Protein AF-A0A1T4W5H8-F1 (afdb_monomer)

Organism: NCBI:txid39495

InterPro domains:
  IPR026906 BspA-type LRR region [PF13306] (54-139)
  IPR032675 Leucine-rich repeat domain superfamily [G3DSA:3.80.10.10] (19-304)

Foldseek 3Di:
DPPVVVVVVVVVVVVVVVVPPPVPPALDWDWDADQVVLEIEIDHAEEDDQPQAPELQQRRQEYEYAARYAEQHANRHALNANHAYYHHHQRHAYYHALVPAAYNHQEEEDHLNHAEAEARVPNYPDARAEYEEAQHHDYDDPDPPDQEASAEHHQEYEHPYAHDLSSVQRHAYQAYAYDPPHDFWGGDRRFIAGPQLQETQAHHLAAEDERDPNHQEYEPCNQWHWYDDDDDDIDTASPHHAEYEAAQNHQYYHHCPVVVPPPDPVVVHLVRHNHFKYKYQNPPRDPVRVVSVQSSAPVGFDWDDDPGTTMTGHD

Structure (mmCIF, N/CA/C/O backbone):
data_AF-A0A1T4W5H8-F1
#
_entry.id   AF-A0A1T4W5H8-F1
#
loop_
_atom_site.group_PDB
_atom_site.id
_atom_site.type_symbol
_atom_site.label_atom_id
_atom_site.label_alt_id
_atom_site.label_comp_id
_atom_site.label_asym_id
_atom_site.label_entity_id
_atom_site.label_seq_id
_atom_site.pdbx_PDB_ins_code
_atom_site.Cartn_x
_atom_site.Cartn_y
_atom_site.Cartn_z
_atom_site.occupancy
_atom_site.B_iso_or_equiv
_atom_site.auth_seq_id
_atom_site.auth_comp_id
_atom_site.auth_asym_id
_atom_site.auth_atom_id
_atom_site.pdbx_PDB_model_num
ATOM 1 N N . MET A 1 1 ? -63.912 21.820 44.644 1.00 49.19 1 MET A N 1
ATOM 2 C CA . MET A 1 1 ? -63.668 20.855 43.534 1.00 49.19 1 MET A CA 1
ATOM 3 C C . MET A 1 1 ? -62.715 21.325 42.412 1.00 49.19 1 MET A C 1
ATOM 5 O O . MET A 1 1 ? -62.375 20.504 41.567 1.00 49.19 1 MET A O 1
ATOM 9 N N . ARG A 1 2 ? -62.220 22.579 42.377 1.00 46.91 2 ARG A N 1
ATOM 10 C CA . ARG A 1 2 ? -61.354 23.087 41.281 1.00 46.91 2 ARG A CA 1
ATOM 11 C C . ARG A 1 2 ? -59.837 22.823 41.441 1.00 46.91 2 ARG A C 1
ATOM 13 O O . ARG A 1 2 ? -59.153 22.728 40.429 1.00 46.91 2 ARG A O 1
ATOM 20 N N . ASN A 1 3 ? -59.330 22.587 42.658 1.00 46.47 3 ASN A N 1
ATOM 21 C CA . ASN A 1 3 ? -57.885 22.398 42.906 1.00 46.47 3 ASN A CA 1
ATOM 22 C C . ASN A 1 3 ? -57.324 21.007 42.540 1.00 46.47 3 ASN A C 1
ATOM 24 O O . ASN A 1 3 ? -56.172 20.906 42.129 1.00 46.47 3 ASN A O 1
ATOM 28 N N . ASN A 1 4 ? -58.125 19.935 42.578 1.00 50.25 4 ASN A N 1
ATOM 29 C CA . ASN A 1 4 ? -57.620 18.577 42.302 1.00 50.25 4 ASN A CA 1
ATOM 30 C C . ASN A 1 4 ? -57.371 18.277 40.811 1.00 50.25 4 ASN A C 1
ATOM 32 O O . ASN A 1 4 ? -56.570 17.400 40.487 1.00 50.25 4 ASN A O 1
ATOM 36 N N . LYS A 1 5 ? -58.014 19.003 39.883 1.00 52.31 5 LYS A N 1
ATOM 37 C CA . LYS A 1 5 ? -57.777 18.842 38.433 1.00 52.31 5 LYS A CA 1
ATOM 38 C C . LYS A 1 5 ? -56.468 19.492 37.976 1.00 52.31 5 LYS A C 1
ATOM 40 O O . LYS A 1 5 ? -55.826 18.968 37.070 1.00 52.31 5 LYS A O 1
ATOM 45 N N . ILE A 1 6 ? -56.065 20.595 38.610 1.00 54.94 6 ILE A N 1
ATOM 46 C CA . ILE A 1 6 ? -54.809 21.295 38.304 1.00 54.94 6 ILE A CA 1
ATOM 47 C C . ILE A 1 6 ? -53.627 20.502 38.869 1.00 54.94 6 ILE A C 1
ATOM 49 O O . ILE A 1 6 ? -52.683 20.229 38.137 1.00 54.94 6 ILE A O 1
ATOM 53 N N . ILE A 1 7 ? -53.736 20.007 40.108 1.00 54.53 7 ILE A N 1
ATOM 54 C CA . ILE A 1 7 ? -52.697 19.171 40.729 1.00 54.53 7 ILE A CA 1
ATOM 55 C C . ILE A 1 7 ? -52.504 17.860 39.954 1.00 54.53 7 ILE A C 1
ATOM 57 O O . ILE A 1 7 ? -51.368 17.504 39.670 1.00 54.53 7 ILE A O 1
ATOM 61 N N . ARG A 1 8 ? -53.576 17.184 39.501 1.00 52.50 8 ARG A N 1
ATOM 62 C CA . ARG A 1 8 ? -53.451 15.990 38.635 1.00 52.50 8 ARG A CA 1
ATOM 63 C C . ARG A 1 8 ? -52.826 16.289 37.269 1.00 52.50 8 ARG A C 1
ATOM 65 O O . ARG A 1 8 ? -52.053 15.469 36.789 1.00 52.50 8 ARG A O 1
ATOM 72 N N . LYS A 1 9 ? -53.119 17.439 36.647 1.00 52.03 9 LYS A N 1
ATOM 73 C CA . LYS A 1 9 ? -52.478 17.842 35.380 1.00 52.03 9 LYS A CA 1
ATOM 74 C C . LYS A 1 9 ? -51.000 18.191 35.562 1.00 52.03 9 LYS A C 1
ATOM 76 O O . LYS A 1 9 ? -50.202 17.822 34.710 1.00 52.03 9 LYS A O 1
ATOM 81 N N . ILE A 1 10 ? -50.632 18.829 36.673 1.00 52.72 10 ILE A N 1
ATOM 82 C CA . ILE A 1 10 ? -49.239 19.147 37.012 1.00 52.72 10 ILE A CA 1
ATOM 83 C C . ILE A 1 10 ? -48.466 17.868 37.373 1.00 52.72 10 ILE A C 1
ATOM 85 O O . ILE A 1 10 ? -47.376 17.669 36.852 1.00 52.72 10 ILE A O 1
ATOM 89 N N . LEU A 1 11 ? -49.048 16.942 38.147 1.00 49.03 11 LEU A N 1
ATOM 90 C CA . LEU A 1 11 ? -48.436 15.635 38.438 1.00 49.03 11 LEU A CA 1
ATOM 91 C C . LEU A 1 11 ? -48.237 14.792 37.168 1.00 49.03 11 LEU A C 1
ATOM 93 O O . LEU A 1 11 ? -47.226 14.111 37.037 1.00 49.03 11 LEU A O 1
ATOM 97 N N . CYS A 1 12 ? -49.182 14.854 36.223 1.00 50.44 12 CYS A N 1
ATOM 98 C CA . CYS A 1 12 ? -49.103 14.131 34.954 1.00 50.44 12 CYS A CA 1
ATOM 99 C C . CYS A 1 12 ? -48.080 14.769 33.995 1.00 50.44 12 CYS A C 1
ATOM 101 O O . CYS A 1 12 ? -47.310 14.043 33.372 1.00 50.44 12 CYS A O 1
ATOM 103 N N . LEU A 1 13 ? -47.975 16.107 33.945 1.00 49.69 13 LEU A N 1
ATOM 104 C CA . LEU A 1 13 ? -46.900 16.792 33.211 1.00 49.69 13 LEU A CA 1
ATOM 105 C C . LEU A 1 13 ? -45.517 16.502 33.810 1.00 49.69 13 LEU A C 1
ATOM 107 O O . LEU A 1 13 ? -44.574 16.271 33.060 1.00 49.69 13 LEU A O 1
ATOM 111 N N . ILE A 1 14 ? -45.394 16.468 35.140 1.00 50.78 14 ILE A N 1
ATOM 112 C CA . ILE A 1 14 ? -44.134 16.149 35.825 1.00 50.78 14 ILE A CA 1
ATOM 113 C C . ILE A 1 14 ? -43.765 14.671 35.614 1.00 50.78 14 ILE A C 1
ATOM 115 O O . ILE A 1 14 ? -42.608 14.380 35.329 1.00 50.78 14 ILE A O 1
ATOM 119 N N . MET A 1 15 ? -44.725 13.735 35.633 1.00 45.56 15 MET A N 1
ATOM 120 C CA . MET A 1 15 ? -44.463 12.327 35.287 1.00 45.56 15 MET A CA 1
ATOM 121 C C . MET A 1 15 ? -44.048 12.132 33.821 1.00 45.56 15 MET A C 1
ATOM 123 O O . MET A 1 15 ? -43.180 11.305 33.547 1.00 45.56 1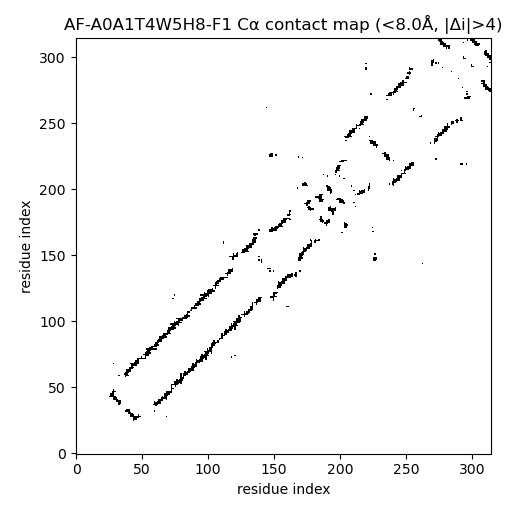5 MET A O 1
ATOM 127 N N . ILE A 1 16 ? -44.604 12.906 32.883 1.00 46.62 16 ILE A N 1
ATOM 128 C CA . ILE A 1 16 ? -44.193 12.872 31.469 1.00 46.62 16 ILE A CA 1
ATOM 129 C C . ILE A 1 16 ? -42.787 13.471 31.295 1.00 46.62 16 ILE A C 1
ATOM 131 O O . ILE A 1 16 ? -41.989 12.939 30.525 1.00 46.62 16 ILE A O 1
ATOM 135 N N . PHE A 1 17 ? -42.433 14.509 32.062 1.00 41.22 17 PHE A N 1
ATOM 136 C CA . PHE A 1 17 ? -41.097 15.113 32.016 1.00 41.22 17 PHE A CA 1
ATOM 137 C C . PHE A 1 17 ? -40.014 14.201 32.623 1.00 41.22 17 PHE A C 1
ATOM 139 O O . PHE A 1 17 ? -38.899 14.128 32.103 1.00 41.22 17 PHE A O 1
ATOM 146 N N . VAL A 1 18 ? -40.357 13.430 33.664 1.00 43.41 18 VAL A N 1
ATOM 147 C CA . VAL A 1 18 ? -39.449 12.461 34.308 1.00 43.41 18 VAL A CA 1
ATOM 148 C C . VAL A 1 18 ? -39.267 11.182 33.467 1.00 43.41 18 VAL A C 1
ATOM 150 O O . VAL A 1 18 ? -38.216 10.551 33.547 1.00 43.41 18 VAL A O 1
ATOM 153 N N . LEU A 1 19 ? -40.204 10.846 32.570 1.00 41.19 19 LEU A N 1
ATOM 154 C CA . LEU A 1 19 ? -40.066 9.735 31.610 1.00 41.19 19 LEU A CA 1
ATOM 155 C C . LEU A 1 19 ? -39.294 10.091 30.325 1.00 41.19 19 LEU A C 1
ATOM 157 O O . LEU A 1 19 ? -38.961 9.196 29.549 1.00 41.19 19 LEU A O 1
ATOM 161 N N . SER A 1 20 ? -38.949 11.366 30.106 1.00 45.09 20 SER A N 1
ATOM 162 C CA . SER A 1 20 ? -38.108 11.798 28.977 1.00 45.09 20 SER A CA 1
ATOM 163 C C . SER A 1 20 ? -36.676 12.175 29.346 1.00 45.09 20 SER A C 1
ATOM 165 O O . SER A 1 20 ? -35.910 12.572 28.463 1.00 45.09 20 SER A O 1
ATOM 167 N N . VAL A 1 21 ? -36.246 11.944 30.592 1.00 39.81 21 VAL A N 1
ATOM 168 C CA . VAL A 1 21 ? -34.811 11.790 30.857 1.00 39.81 21 VAL A CA 1
ATOM 169 C C . VAL A 1 21 ? -34.405 10.422 30.314 1.00 39.81 21 VAL A C 1
ATOM 171 O O . VAL A 1 21 ? -34.118 9.472 31.038 1.00 39.81 21 VAL A O 1
ATOM 174 N N . ASN A 1 22 ? -34.365 10.329 28.982 1.00 42.50 22 ASN A N 1
ATOM 175 C CA . ASN A 1 22 ? -33.376 9.513 28.314 1.00 42.50 22 ASN A CA 1
ATOM 176 C C . ASN A 1 22 ? -32.051 9.938 28.936 1.00 42.50 22 ASN A C 1
ATOM 178 O O . ASN A 1 22 ? -31.473 10.953 28.549 1.00 42.50 22 ASN A O 1
ATOM 182 N N . VAL A 1 23 ? -31.601 9.179 29.935 1.00 43.59 23 VAL A N 1
ATOM 183 C CA . VAL A 1 23 ? -30.207 9.138 30.338 1.00 43.59 23 VAL A CA 1
ATOM 184 C C . VAL A 1 23 ? -29.475 8.883 29.036 1.00 43.59 23 VAL A C 1
ATOM 186 O O . VAL A 1 23 ? -29.501 7.772 28.499 1.00 43.59 23 VAL A O 1
ATOM 189 N N . SER A 1 24 ? -28.941 9.955 28.451 1.00 47.53 24 SER A N 1
ATOM 190 C CA . SER A 1 24 ? -28.175 9.882 27.228 1.00 47.53 24 SER A CA 1
ATOM 191 C C . SER A 1 24 ? -27.023 8.960 27.578 1.00 47.53 24 SER A C 1
ATOM 193 O O . SER A 1 24 ? -26.146 9.278 28.379 1.00 47.53 24 SER A O 1
ATOM 195 N N . ALA A 1 25 ? -27.109 7.726 27.092 1.00 49.72 25 ALA A N 1
ATOM 196 C CA . ALA A 1 25 ? -26.072 6.743 27.291 1.00 49.72 25 ALA A CA 1
ATOM 197 C C . ALA A 1 25 ? -24.824 7.317 26.621 1.00 49.72 25 ALA A C 1
ATOM 199 O O . ALA A 1 25 ? -24.708 7.199 25.406 1.00 49.72 25 ALA A O 1
ATOM 200 N N . SER A 1 26 ? -23.987 8.009 27.407 1.00 49.38 26 SER A N 1
ATOM 201 C CA . SER A 1 26 ? -22.701 8.625 27.071 1.00 49.38 26 SER A CA 1
ATOM 202 C C . SER A 1 26 ? -22.561 8.912 25.569 1.00 49.38 26 SER A C 1
ATOM 204 O O . SER A 1 26 ? -22.195 8.043 24.775 1.00 49.38 26 SER A O 1
ATOM 206 N N . GLU A 1 27 ? -22.825 10.160 25.158 1.00 68.12 27 GLU A N 1
ATOM 207 C CA . GLU A 1 27 ? -22.507 10.595 23.788 1.00 68.12 27 GLU A CA 1
ATOM 208 C C . GLU A 1 27 ? -21.026 10.357 23.449 1.00 68.12 27 GLU A C 1
ATOM 210 O O . GLU A 1 27 ? -20.663 10.214 22.286 1.00 68.12 27 GLU A O 1
ATOM 215 N N . THR A 1 28 ? -20.170 10.266 24.461 1.00 89.25 28 THR A N 1
ATOM 216 C CA . THR A 1 28 ? -18.739 10.021 24.344 1.00 89.25 28 THR A CA 1
ATOM 217 C C . THR A 1 28 ? -18.401 8.562 24.027 1.00 89.25 28 THR A C 1
ATOM 219 O O . THR A 1 28 ? -19.133 7.614 24.317 1.00 89.25 28 THR A O 1
ATOM 222 N N . VAL A 1 29 ? -17.255 8.355 23.378 1.00 96.25 29 VAL A N 1
ATOM 223 C CA . VAL A 1 29 ? -16.795 7.001 23.065 1.00 96.25 29 VAL A CA 1
ATOM 224 C C . VAL A 1 29 ? -16.421 6.253 24.346 1.00 96.25 29 VAL A C 1
ATOM 226 O O . VAL A 1 29 ? -15.677 6.771 25.173 1.00 96.25 29 VAL A O 1
ATOM 229 N N . ASN A 1 30 ? -16.893 5.015 24.475 1.00 95.12 30 ASN A N 1
ATOM 230 C CA . ASN A 1 30 ? -16.597 4.082 25.561 1.00 95.12 30 ASN A CA 1
ATOM 231 C C . ASN A 1 30 ? -16.215 2.701 25.008 1.00 95.12 30 ASN A C 1
ATOM 233 O O . ASN A 1 30 ? -16.546 2.362 23.866 1.00 95.12 30 ASN A O 1
ATOM 237 N N . VAL A 1 31 ? -15.533 1.889 25.820 1.00 96.81 31 VAL A N 1
ATOM 238 C CA . VAL A 1 31 ? -15.148 0.520 25.448 1.00 96.81 31 VAL A CA 1
ATOM 239 C C . VAL A 1 31 ? -15.607 -0.472 26.508 1.00 96.81 31 VAL A C 1
ATOM 241 O O . VAL A 1 31 ? -15.245 -0.364 27.676 1.00 96.81 31 VAL A O 1
ATOM 244 N N . LYS A 1 32 ? -16.372 -1.481 26.084 1.00 97.19 32 LYS A N 1
ATOM 245 C CA . LYS A 1 32 ? -16.803 -2.605 26.926 1.00 97.19 32 LYS A CA 1
ATOM 246 C C . LYS A 1 32 ? -16.126 -3.891 26.464 1.00 97.19 32 LYS A C 1
ATOM 248 O O . LYS A 1 32 ? -16.130 -4.194 25.273 1.00 97.19 32 LYS A O 1
ATOM 253 N N . ILE A 1 33 ? -15.565 -4.668 27.391 1.00 97.62 33 ILE A N 1
ATOM 254 C CA . ILE A 1 33 ? -14.931 -5.959 27.082 1.00 97.62 33 ILE A CA 1
ATOM 255 C C . ILE A 1 33 ? -15.873 -7.093 27.485 1.00 97.62 33 ILE A C 1
ATOM 257 O O . ILE A 1 33 ? -16.133 -7.311 28.666 1.00 97.62 33 ILE A O 1
ATOM 261 N N . ASN A 1 34 ? -16.345 -7.862 26.505 1.00 97.25 34 ASN A N 1
ATOM 262 C CA . ASN A 1 34 ? -17.038 -9.119 26.764 1.00 97.25 34 ASN A CA 1
ATOM 263 C C . ASN A 1 34 ? -15.999 -10.185 27.145 1.00 97.25 34 ASN A C 1
ATOM 265 O O . ASN A 1 34 ? -15.248 -10.652 26.288 1.00 97.25 34 ASN A O 1
ATOM 269 N N . LYS A 1 35 ? -15.962 -10.565 28.428 1.00 95.62 35 LYS A N 1
ATOM 270 C CA . LYS A 1 35 ? -14.992 -11.529 28.977 1.00 95.62 35 LYS A CA 1
ATOM 271 C C . LYS A 1 35 ? -15.178 -12.954 28.435 1.00 95.62 35 LYS A C 1
ATOM 273 O O . LYS A 1 35 ? -14.181 -13.636 28.227 1.00 95.62 35 LYS A O 1
ATOM 278 N N . LYS A 1 36 ? -16.415 -13.382 28.137 1.00 96.44 36 LYS A N 1
ATOM 279 C CA . LYS A 1 36 ? -16.702 -14.720 27.579 1.00 96.44 36 LYS A CA 1
ATOM 280 C C . LYS A 1 36 ? -16.117 -14.869 26.171 1.00 96.44 36 LYS A C 1
ATOM 282 O O . LYS A 1 36 ? -15.460 -15.853 25.857 1.00 96.44 36 LYS A O 1
ATOM 287 N N . THR A 1 37 ? -16.299 -13.853 25.328 1.00 97.12 37 THR A N 1
ATOM 288 C CA . THR A 1 37 ? -15.834 -13.879 23.927 1.00 97.12 37 THR A CA 1
ATOM 289 C C . THR A 1 37 ? -14.476 -13.213 23.714 1.00 97.12 37 THR A C 1
ATOM 291 O O . THR A 1 37 ? -13.942 -13.244 22.606 1.00 97.12 37 THR A O 1
ATOM 294 N N . ASN A 1 38 ? -13.913 -12.585 24.750 1.00 98.25 38 ASN A N 1
ATOM 295 C CA . ASN A 1 38 ? -12.721 -11.741 24.675 1.00 98.25 38 ASN A CA 1
ATOM 296 C C . ASN A 1 38 ? -12.805 -10.658 23.579 1.00 98.25 38 ASN A C 1
ATOM 298 O O . ASN A 1 38 ? -11.835 -10.395 22.859 1.00 98.25 38 ASN A O 1
ATOM 302 N N . THR A 1 39 ? -13.985 -10.050 23.433 1.00 98.62 39 THR A N 1
ATOM 303 C CA . THR A 1 39 ? -14.252 -9.014 22.426 1.00 98.62 39 THR A CA 1
ATOM 304 C C . THR A 1 39 ? -14.336 -7.640 23.079 1.00 98.62 39 THR A C 1
ATOM 306 O O . THR A 1 39 ? -15.180 -7.429 23.947 1.00 98.62 39 THR A O 1
ATOM 309 N N . ALA A 1 40 ? -13.514 -6.693 22.629 1.00 98.56 40 ALA A N 1
ATOM 310 C CA . ALA A 1 40 ? -13.658 -5.281 22.968 1.00 98.56 40 ALA A CA 1
ATOM 311 C C . ALA A 1 40 ? -14.638 -4.606 21.997 1.00 98.56 40 ALA A C 1
ATOM 313 O O . ALA A 1 40 ? -14.475 -4.677 20.778 1.00 98.56 40 ALA A O 1
ATOM 314 N N . ILE A 1 41 ? -15.666 -3.957 22.534 1.00 98.50 41 ILE A N 1
ATOM 315 C CA . ILE A 1 41 ? -16.683 -3.220 21.786 1.00 98.50 41 ILE A CA 1
ATOM 316 C C . ILE A 1 41 ? -16.470 -1.738 22.065 1.00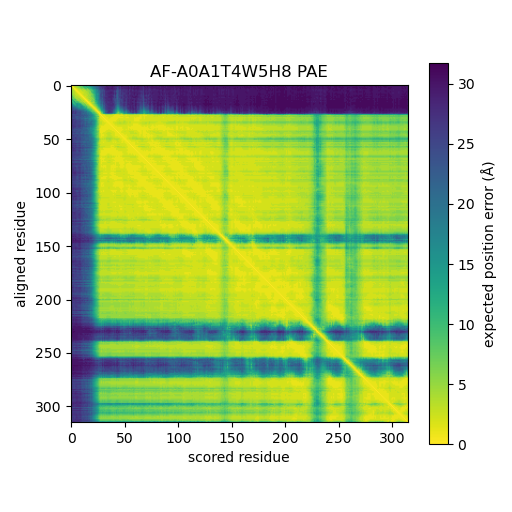 98.50 41 ILE A C 1
ATOM 318 O O . ILE A 1 41 ? -16.687 -1.296 23.187 1.00 98.50 41 ILE A O 1
ATOM 322 N N . VAL A 1 42 ? -16.059 -0.989 21.045 1.00 98.19 42 VAL A N 1
ATOM 323 C CA . VAL A 1 42 ? -15.905 0.468 21.083 1.00 98.19 42 VAL A CA 1
ATOM 324 C C . VAL A 1 42 ? -17.189 1.094 20.536 1.00 98.19 42 VAL A C 1
ATOM 326 O O . VAL A 1 42 ? -17.519 0.928 19.357 1.00 98.19 42 VAL A O 1
ATOM 329 N N . SER A 1 43 ? -17.937 1.779 21.395 1.00 96.81 43 SER A N 1
ATOM 330 C CA . SER A 1 43 ? -19.252 2.377 21.119 1.00 96.81 43 SER A CA 1
ATOM 331 C C . SER A 1 43 ? -19.318 3.836 21.571 1.00 96.81 43 SER A C 1
ATOM 333 O O . SER A 1 43 ? -18.368 4.325 22.159 1.00 96.81 43 SER A O 1
ATOM 335 N N . GLY A 1 44 ? -20.413 4.538 21.271 1.00 95.25 44 GLY A N 1
ATOM 336 C CA . GLY A 1 44 ? -20.539 5.987 21.482 1.00 95.25 44 GLY A CA 1
ATOM 337 C C . GLY A 1 44 ? -20.316 6.787 20.195 1.00 95.25 44 GLY A C 1
ATOM 338 O O . GLY A 1 44 ? -20.179 6.212 19.105 1.00 95.25 44 GLY A O 1
ATOM 339 N N . LYS A 1 45 ? -20.334 8.117 20.299 1.00 95.94 45 LYS A N 1
ATOM 340 C CA . LYS A 1 45 ? -20.230 9.058 19.175 1.00 95.94 45 LYS A CA 1
ATOM 341 C C . LYS A 1 45 ? -18.928 9.859 19.288 1.00 95.94 45 LYS A C 1
ATOM 343 O O . LYS A 1 45 ? -18.488 10.242 20.363 1.00 95.94 45 LYS A O 1
ATOM 348 N N . GLY A 1 46 ? -18.289 10.110 18.147 1.00 96.38 46 GLY A N 1
ATOM 349 C CA . GLY A 1 46 ? -17.086 10.943 18.090 1.00 96.38 46 GLY A CA 1
ATOM 350 C C . GLY A 1 46 ? -15.780 10.175 18.303 1.00 96.38 46 GLY A C 1
ATOM 351 O O . GLY A 1 46 ? -15.654 9.014 17.911 1.00 96.38 46 GLY A O 1
ATOM 352 N N . ALA A 1 47 ? -14.766 10.856 18.829 1.00 97.06 47 ALA A N 1
ATOM 353 C CA . ALA A 1 47 ? -13.408 10.331 18.932 1.00 97.06 47 ALA A CA 1
ATOM 354 C C . ALA A 1 47 ? -13.188 9.550 20.237 1.00 97.06 47 ALA A C 1
ATOM 356 O O . ALA A 1 47 ? -13.656 9.967 21.294 1.00 97.06 47 ALA A O 1
ATOM 357 N N . MET A 1 48 ? -12.414 8.460 20.183 1.00 97.12 48 MET A N 1
ATOM 358 C CA . MET A 1 48 ? -11.808 7.893 21.393 1.00 97.12 48 MET A CA 1
ATOM 359 C C . MET A 1 48 ? -10.927 8.949 22.072 1.00 97.12 48 MET A C 1
ATOM 361 O O . MET A 1 48 ? -10.120 9.606 21.407 1.00 97.12 48 MET A O 1
ATOM 365 N N . ALA A 1 49 ? -11.060 9.094 23.392 1.00 95.50 49 ALA A N 1
ATOM 366 C CA . ALA A 1 49 ? -10.232 10.007 24.174 1.00 95.50 49 ALA A CA 1
ATOM 367 C C . ALA A 1 49 ? -8.741 9.633 24.069 1.00 95.50 49 ALA A C 1
ATOM 369 O O . ALA A 1 49 ? -8.395 8.455 23.997 1.00 95.50 49 ALA A O 1
ATOM 370 N N . LYS A 1 50 ? -7.837 10.625 24.099 1.00 91.50 50 LYS A N 1
ATOM 371 C CA . LYS A 1 50 ? -6.384 10.407 23.918 1.00 91.50 50 LYS A CA 1
ATOM 372 C C . LYS A 1 50 ? -5.800 9.372 24.892 1.00 91.50 50 LYS A C 1
ATOM 374 O O . LYS A 1 50 ? -5.005 8.543 24.470 1.00 91.50 50 LYS A O 1
ATOM 379 N N . LYS A 1 51 ? -6.226 9.400 26.162 1.00 90.12 51 LYS A N 1
ATOM 380 C CA . LYS A 1 51 ? -5.770 8.485 27.226 1.00 90.12 51 LYS A CA 1
ATOM 381 C C . LYS A 1 51 ? -6.484 7.121 27.222 1.00 90.12 51 LYS A C 1
ATOM 383 O O . LYS A 1 51 ? -6.154 6.257 28.024 1.00 90.12 51 LYS A O 1
ATOM 388 N N . MET A 1 52 ? -7.464 6.909 26.339 1.00 94.31 52 MET A N 1
ATOM 389 C CA . MET A 1 52 ? -8.207 5.651 26.258 1.00 94.31 52 MET A CA 1
ATOM 390 C C . MET A 1 52 ? -7.357 4.594 25.549 1.00 94.31 52 MET A C 1
ATOM 392 O O . MET A 1 52 ? -7.310 4.551 24.318 1.00 94.31 52 MET A O 1
ATOM 396 N N . THR A 1 53 ? -6.681 3.753 26.330 1.00 94.88 53 THR A N 1
ATOM 397 C CA . THR A 1 53 ? -5.796 2.693 25.840 1.00 94.88 53 THR A CA 1
ATOM 398 C C . THR A 1 53 ? -6.078 1.360 26.526 1.00 94.88 53 THR A C 1
ATOM 400 O O . THR A 1 53 ? -6.413 1.299 27.705 1.00 94.88 53 THR A O 1
ATOM 403 N N . TYR A 1 54 ? -5.935 0.287 25.758 1.00 97.62 54 TYR A N 1
ATOM 404 C CA . TYR A 1 54 ? -6.004 -1.112 26.177 1.00 97.62 54 TYR A CA 1
ATOM 405 C C . TYR A 1 54 ? -4.710 -1.836 25.795 1.00 97.62 54 TYR A C 1
ATOM 407 O O . TYR A 1 54 ? -4.710 -3.045 25.546 1.00 97.62 54 TYR A O 1
ATOM 415 N N . ALA A 1 55 ? -3.611 -1.084 25.694 1.00 97.31 55 ALA A N 1
ATOM 416 C CA . ALA A 1 55 ? -2.326 -1.617 25.293 1.00 97.31 55 ALA A CA 1
ATOM 417 C C . ALA A 1 55 ? -1.879 -2.782 26.196 1.00 97.31 55 ALA A C 1
ATOM 419 O O . ALA A 1 55 ? -2.132 -2.802 27.397 1.00 97.31 55 ALA A O 1
ATOM 420 N N . GLY A 1 56 ? -1.239 -3.786 25.600 1.00 97.69 56 GLY A N 1
ATOM 421 C CA . GLY A 1 56 ? -0.728 -4.963 26.303 1.00 97.69 56 GLY A CA 1
ATOM 422 C C . GLY A 1 56 ? -1.796 -5.955 26.773 1.00 97.69 56 GLY A C 1
ATOM 423 O O . GLY A 1 56 ? -1.449 -6.963 27.388 1.00 97.69 56 GLY A O 1
ATOM 424 N N . ASN A 1 57 ? -3.086 -5.737 26.484 1.00 98.06 57 ASN A N 1
ATOM 425 C CA . ASN A 1 57 ? -4.129 -6.663 26.917 1.00 98.06 57 ASN A CA 1
ATOM 426 C C . ASN A 1 57 ? -3.949 -8.055 26.274 1.00 98.06 57 ASN A C 1
ATOM 428 O O . ASN A 1 57 ? -4.177 -8.258 25.080 1.00 98.06 57 ASN A O 1
ATOM 432 N N . LYS A 1 58 ? -3.584 -9.042 27.101 1.00 97.12 58 LYS A N 1
ATOM 433 C CA . LYS A 1 58 ? -3.277 -10.423 26.684 1.00 97.12 58 LYS A CA 1
ATOM 434 C C . LYS A 1 58 ? -4.517 -11.292 26.429 1.00 97.12 58 LYS A C 1
ATOM 436 O O . LYS A 1 58 ? -4.372 -12.462 26.070 1.00 97.12 58 LYS A O 1
ATOM 441 N N . LYS A 1 59 ? -5.729 -10.770 26.655 1.00 97.75 59 LYS A N 1
ATOM 442 C CA . LYS A 1 59 ? -6.990 -11.516 26.513 1.00 97.75 59 LYS A CA 1
ATOM 443 C C . LYS A 1 59 ? -7.753 -11.134 25.250 1.00 97.75 59 LYS A C 1
ATOM 445 O O . LYS A 1 59 ? -8.274 -12.036 24.606 1.00 97.75 59 LYS A O 1
ATOM 450 N N . ILE A 1 60 ? -7.796 -9.850 24.876 1.00 98.62 60 ILE A N 1
ATOM 451 C CA . ILE A 1 60 ? -8.580 -9.359 23.728 1.00 98.62 60 ILE A CA 1
ATOM 452 C C . ILE A 1 60 ? -8.197 -10.111 22.442 1.00 98.62 60 ILE A C 1
ATOM 454 O O . ILE A 1 60 ? -7.065 -10.035 21.969 1.00 98.62 60 ILE A O 1
ATOM 458 N N . LYS A 1 61 ? -9.174 -10.815 21.857 1.00 98.56 61 LYS A N 1
ATOM 459 C CA . LYS A 1 61 ? -9.040 -11.554 20.589 1.00 98.56 61 LYS A CA 1
ATOM 460 C C . LYS A 1 61 ? -9.666 -10.816 19.409 1.00 98.56 61 LYS A C 1
ATOM 462 O O . LYS A 1 61 ? -9.276 -11.041 18.259 1.00 98.56 61 LYS A O 1
ATOM 467 N N . LYS A 1 62 ? -10.640 -9.945 19.687 1.00 98.75 62 LYS 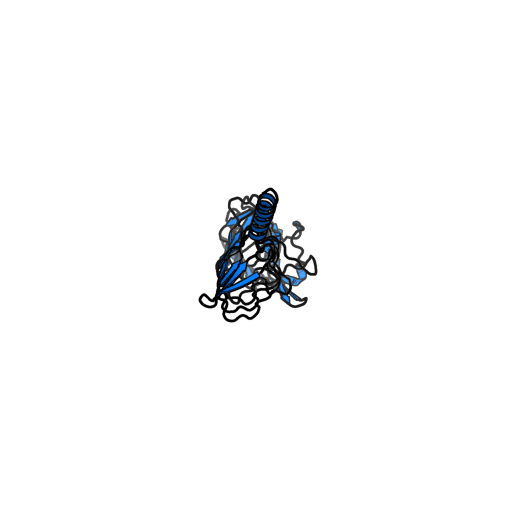A N 1
ATOM 468 C CA . LYS A 1 62 ? -11.441 -9.241 18.684 1.00 98.75 62 LYS A CA 1
ATOM 469 C C . LYS A 1 62 ? -11.782 -7.827 19.139 1.00 98.75 62 LYS A C 1
ATOM 471 O O . LYS A 1 62 ? -12.114 -7.616 20.302 1.00 98.75 62 LYS A O 1
ATOM 476 N N . VAL A 1 63 ? -11.767 -6.885 18.205 1.00 98.88 63 VAL A N 1
ATOM 477 C CA . VAL A 1 63 ? -12.232 -5.508 18.406 1.00 98.88 63 VAL A CA 1
ATOM 478 C C . VAL A 1 63 ? -13.390 -5.221 17.452 1.00 98.88 63 VAL A C 1
ATOM 480 O O . VAL A 1 63 ? -13.336 -5.555 16.268 1.00 98.88 63 VAL A O 1
ATOM 483 N N . ILE A 1 64 ? -14.451 -4.597 17.955 1.00 98.75 64 ILE A N 1
ATOM 484 C CA . ILE A 1 64 ? -15.579 -4.108 17.158 1.00 98.75 64 ILE A CA 1
ATOM 485 C C . ILE A 1 64 ? -15.731 -2.614 17.423 1.00 98.75 64 ILE A C 1
ATOM 487 O O . ILE A 1 64 ? -16.122 -2.219 18.517 1.00 98.75 64 ILE A O 1
ATOM 491 N N . ILE A 1 65 ? -15.474 -1.795 16.410 1.00 98.69 65 ILE A N 1
ATOM 492 C CA . ILE A 1 65 ? -15.714 -0.354 16.429 1.00 98.69 65 ILE A CA 1
ATOM 493 C C . ILE A 1 65 ? -17.096 -0.082 15.829 1.00 98.69 65 ILE A C 1
ATOM 495 O O . ILE A 1 65 ? -17.373 -0.474 14.695 1.00 98.69 65 ILE A O 1
ATOM 499 N N . LYS A 1 66 ? -17.987 0.577 16.571 1.00 98.31 66 LYS A N 1
ATOM 500 C CA . LYS A 1 66 ? -19.354 0.880 16.118 1.00 98.31 66 LYS A CA 1
ATOM 501 C C . LYS A 1 66 ? -19.410 2.118 15.214 1.00 98.31 66 LYS A C 1
ATOM 503 O O . LYS A 1 66 ? -18.506 2.945 15.175 1.00 98.31 66 LYS A O 1
ATOM 508 N N . ASN A 1 67 ? -20.517 2.252 14.483 1.00 95.94 67 ASN A N 1
ATOM 509 C CA . ASN A 1 67 ? -20.659 3.181 13.354 1.00 95.94 67 ASN A CA 1
ATOM 510 C C . ASN A 1 67 ? -20.524 4.675 13.673 1.00 95.94 67 ASN A C 1
ATOM 512 O O . ASN A 1 67 ? -20.241 5.429 12.751 1.00 95.94 67 ASN A O 1
ATOM 516 N N . LYS A 1 68 ? -20.762 5.124 14.911 1.00 96.88 68 LYS A N 1
ATOM 517 C CA . LYS A 1 68 ? -20.703 6.553 15.278 1.00 96.88 68 LYS A CA 1
ATOM 518 C C . LYS A 1 68 ? -19.321 6.996 15.789 1.00 96.88 68 LYS A C 1
ATOM 520 O O . LYS A 1 68 ? -19.112 8.195 15.968 1.00 96.88 68 LYS A O 1
ATOM 525 N N . VAL A 1 69 ? -18.382 6.063 15.956 1.00 98.31 69 VAL A N 1
ATOM 526 C CA . VAL A 1 69 ? -16.992 6.358 16.326 1.00 98.31 69 VAL A CA 1
ATOM 527 C C . VAL A 1 69 ? -16.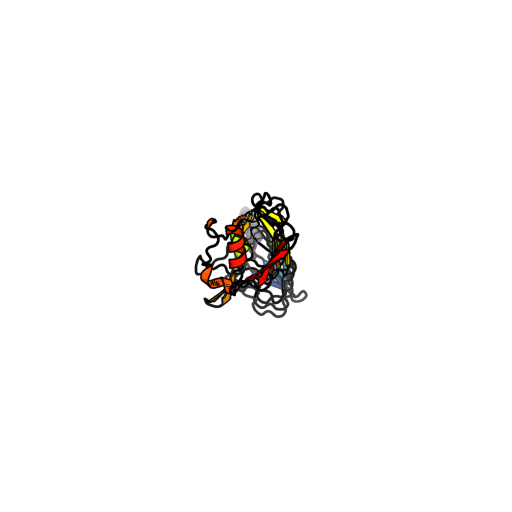260 6.934 15.114 1.00 98.31 69 VAL A C 1
ATOM 529 O O . VAL A 1 69 ? -16.300 6.362 14.023 1.00 98.31 69 VAL A O 1
ATOM 532 N N . THR A 1 70 ? -15.592 8.070 15.296 1.00 98.19 70 THR A N 1
ATOM 533 C CA . THR A 1 70 ? -14.897 8.806 14.232 1.00 98.19 70 THR A CA 1
ATOM 534 C C . THR A 1 70 ? -13.381 8.670 14.295 1.00 98.19 70 THR A C 1
ATOM 536 O O . THR A 1 70 ? -12.731 8.811 13.259 1.00 98.19 70 THR A O 1
ATOM 539 N N . SER A 1 71 ? -12.809 8.349 15.459 1.00 98.06 71 SER A N 1
ATOM 540 C CA . SER A 1 71 ? -11.357 8.222 15.627 1.00 98.06 71 SER A CA 1
ATOM 541 C C . SER A 1 71 ? -10.978 7.149 16.640 1.00 98.06 71 SER A C 1
ATOM 543 O O . SER A 1 71 ? -11.627 7.030 17.678 1.00 98.06 71 SER A O 1
ATOM 545 N N . ILE A 1 72 ? -9.887 6.434 16.359 1.00 98.50 72 ILE A N 1
ATOM 546 C CA . ILE A 1 72 ? -9.211 5.522 17.290 1.00 98.50 72 ILE A CA 1
ATOM 547 C C . ILE A 1 72 ? -7.983 6.231 17.868 1.00 98.50 72 ILE A C 1
ATOM 549 O O . ILE A 1 72 ? -7.201 6.812 17.110 1.00 98.50 72 ILE A O 1
ATOM 553 N N . SER A 1 73 ? -7.827 6.209 19.191 1.00 97.56 73 SER A N 1
ATOM 554 C CA . SER A 1 73 ? -6.714 6.851 19.901 1.00 97.56 73 SER A CA 1
ATOM 555 C C . SER A 1 73 ? -5.366 6.205 19.560 1.00 97.56 73 SER A C 1
ATOM 557 O O . SER A 1 73 ? -5.288 5.069 19.081 1.00 97.56 73 SER A O 1
ATOM 559 N N . ALA A 1 74 ? -4.281 6.950 19.778 1.00 95.62 74 ALA A N 1
ATOM 560 C CA . ALA A 1 74 ? -2.933 6.413 19.630 1.00 95.62 74 ALA A CA 1
ATOM 561 C C . ALA A 1 74 ? -2.710 5.266 20.628 1.00 95.62 74 ALA A C 1
ATOM 563 O O . ALA A 1 74 ? -3.140 5.343 21.776 1.00 95.62 74 ALA A O 1
ATOM 564 N N . GLY A 1 75 ? -2.084 4.184 20.169 1.00 96.19 75 GLY A N 1
ATOM 565 C CA . GLY A 1 75 ? -1.789 3.008 20.986 1.00 96.19 75 GLY A CA 1
ATOM 566 C C . GLY A 1 75 ? -3.005 2.242 21.527 1.00 96.19 75 GLY A C 1
ATOM 567 O O . GLY A 1 75 ? -2.801 1.345 22.339 1.00 96.19 75 GLY A O 1
ATOM 568 N N . ALA A 1 76 ? -4.235 2.545 21.081 1.00 98.25 76 ALA A N 1
ATOM 569 C CA . ALA A 1 76 ? -5.485 2.037 21.661 1.00 98.25 76 ALA A CA 1
ATOM 570 C C . ALA A 1 76 ? -5.494 0.527 21.959 1.00 98.25 76 ALA A C 1
ATOM 572 O O . ALA A 1 76 ? -6.008 0.109 22.991 1.00 98.25 76 ALA A O 1
ATOM 573 N N . PHE A 1 77 ? -4.922 -0.286 21.071 1.00 98.56 77 PHE A N 1
ATOM 574 C CA . PHE A 1 77 ? -4.801 -1.739 21.196 1.00 98.56 77 PHE A CA 1
ATOM 575 C C . PHE A 1 77 ? -3.367 -2.222 20.906 1.00 98.56 77 PHE A C 1
ATOM 577 O O . PHE A 1 77 ? -3.167 -3.366 20.484 1.00 98.56 77 PHE A O 1
ATOM 584 N N . LYS A 1 78 ? -2.357 -1.366 21.136 1.00 97.94 78 LYS A N 1
ATOM 585 C CA . LYS A 1 78 ? -0.934 -1.711 20.963 1.00 97.94 78 LYS A CA 1
ATOM 586 C C . LYS A 1 78 ? -0.594 -2.954 21.786 1.00 97.94 78 LYS A C 1
ATOM 588 O O . LYS A 1 78 ? -1.025 -3.084 22.923 1.00 97.94 78 LYS A O 1
ATOM 593 N N . ASN A 1 79 ? 0.177 -3.887 21.245 1.00 97.88 79 ASN A N 1
ATOM 594 C CA . ASN A 1 79 ? 0.626 -5.106 21.922 1.00 97.88 79 ASN A CA 1
ATOM 595 C C . ASN A 1 79 ? -0.498 -6.008 22.478 1.00 97.88 79 ASN A C 1
ATOM 597 O O . ASN A 1 79 ? -0.226 -6.887 23.297 1.00 97.88 79 ASN A O 1
ATOM 601 N N . CYS A 1 80 ? -1.746 -5.867 22.006 1.00 98.44 80 CYS A N 1
ATOM 602 C CA . CYS A 1 80 ? -2.792 -6.872 22.216 1.00 98.44 80 CYS A CA 1
ATOM 603 C C . CYS A 1 80 ? -2.454 -8.131 21.401 1.00 98.44 80 CYS A C 1
ATOM 605 O O . CYS A 1 80 ? -2.992 -8.374 20.322 1.00 98.44 80 CYS A O 1
ATOM 607 N N . ASN A 1 81 ? -1.508 -8.929 21.889 1.00 97.00 81 ASN A N 1
ATOM 608 C CA . ASN A 1 81 ? -0.838 -9.982 21.122 1.00 97.00 81 ASN A CA 1
ATOM 609 C C . ASN A 1 81 ? -1.737 -11.168 20.721 1.00 97.00 81 ASN A C 1
ATOM 611 O O . ASN A 1 81 ? -1.318 -11.977 19.896 1.00 97.00 81 ASN A O 1
ATOM 615 N N . LYS A 1 82 ? -2.957 -11.272 21.266 1.00 98.00 82 LYS A N 1
ATOM 616 C CA . LYS A 1 82 ? -3.978 -12.253 20.856 1.00 98.00 82 LYS A CA 1
ATOM 617 C C . LYS A 1 82 ? -5.054 -11.663 19.936 1.00 98.00 82 LYS A C 1
ATOM 619 O O . LYS A 1 82 ? -5.918 -12.415 19.481 1.00 98.00 82 LYS A O 1
ATOM 624 N N . LEU A 1 83 ? -5.014 -10.360 19.638 1.00 98.62 83 LEU A N 1
ATOM 625 C CA . LEU A 1 83 ? -5.986 -9.685 18.777 1.00 98.62 83 LEU A CA 1
ATOM 626 C C . LEU A 1 83 ? -5.784 -10.113 17.321 1.00 98.62 83 LEU A C 1
ATOM 628 O O . LEU A 1 83 ? -4.781 -9.769 16.700 1.00 98.62 83 LEU A O 1
ATOM 632 N N . LYS A 1 84 ? -6.755 -10.857 16.779 1.00 98.25 84 LYS A N 1
ATOM 633 C CA . LYS A 1 84 ? -6.720 -11.419 15.416 1.00 98.25 84 LYS A CA 1
ATOM 634 C C . LYS A 1 84 ? -7.674 -10.728 14.440 1.00 98.25 84 LYS A C 1
ATOM 636 O O . LYS A 1 84 ? -7.512 -10.865 13.230 1.00 98.25 84 LYS A O 1
ATOM 641 N N . SER A 1 85 ? -8.684 -10.015 14.940 1.00 98.25 85 SER A N 1
ATOM 642 C CA . SER A 1 85 ? -9.721 -9.397 14.108 1.00 98.25 85 SER A CA 1
ATOM 643 C C . SER A 1 85 ? -10.161 -8.045 14.653 1.00 98.25 85 SER A C 1
ATOM 645 O O . SER A 1 85 ? -10.477 -7.911 15.833 1.00 98.25 85 SER A O 1
ATOM 647 N N . VAL A 1 86 ? -10.256 -7.063 13.763 1.00 98.69 86 VAL A N 1
ATOM 648 C CA . VAL A 1 86 ? -10.899 -5.773 14.011 1.00 98.69 86 VAL A CA 1
ATOM 649 C C . VAL A 1 86 ? -12.016 -5.576 12.987 1.00 98.69 86 VAL A C 1
ATOM 651 O O . VAL A 1 86 ? -11.839 -5.855 11.802 1.00 98.69 86 VAL A O 1
ATOM 654 N N . LYS A 1 87 ? -13.184 -5.114 13.439 1.00 98.69 87 LYS A N 1
ATOM 655 C CA . LYS A 1 87 ? -14.283 -4.669 12.572 1.00 98.69 87 LYS A CA 1
ATOM 656 C C . LYS A 1 87 ? -14.485 -3.173 12.767 1.00 98.69 87 LYS A C 1
ATOM 658 O O . LYS A 1 87 ? -14.748 -2.748 13.889 1.00 98.69 87 LYS A O 1
ATOM 663 N N . PHE A 1 88 ? -14.369 -2.392 11.698 1.00 98.75 88 PHE A N 1
ATOM 664 C CA . PHE A 1 88 ? -14.512 -0.938 11.750 1.00 98.75 88 PHE A CA 1
ATOM 665 C C . PHE A 1 88 ? -15.935 -0.482 11.426 1.00 98.75 88 PHE A C 1
ATOM 667 O O . PHE A 1 88 ? -16.587 -1.017 10.530 1.00 98.75 88 PHE A O 1
ATOM 674 N N . GLY A 1 89 ? -16.392 0.547 12.136 1.00 98.19 89 GLY A N 1
ATOM 675 C CA . GLY A 1 89 ? -17.637 1.243 11.839 1.00 98.19 89 GLY A CA 1
ATOM 676 C C . GLY A 1 89 ? -17.476 2.206 10.663 1.00 98.19 89 GLY A C 1
ATOM 677 O O . GLY A 1 89 ? -16.387 2.709 10.398 1.00 98.19 89 GLY A O 1
ATOM 678 N N . LYS A 1 90 ? -18.580 2.515 9.978 1.00 97.75 90 LYS A N 1
ATOM 679 C CA . LYS A 1 90 ? -18.566 3.270 8.710 1.00 97.75 90 LYS A CA 1
ATOM 680 C C . LYS A 1 90 ? -18.082 4.730 8.795 1.00 97.75 90 LYS A C 1
ATOM 682 O O . LYS A 1 90 ? -17.851 5.321 7.749 1.00 97.75 90 LYS A O 1
ATOM 687 N N . LYS A 1 91 ? -17.980 5.336 9.989 1.00 98.12 91 LYS A N 1
ATOM 688 C CA . LYS A 1 91 ? -17.597 6.755 10.163 1.00 98.12 91 LYS A CA 1
ATOM 689 C C . LYS A 1 91 ? -16.171 6.969 10.679 1.00 98.12 91 LYS A C 1
ATOM 691 O O . LYS A 1 91 ? -15.808 8.115 10.939 1.00 98.12 91 LYS A O 1
ATOM 696 N N . VAL A 1 92 ? -15.362 5.917 10.822 1.00 98.75 92 VAL A N 1
ATOM 697 C CA . VAL A 1 92 ? -13.974 6.057 11.289 1.00 98.75 92 VAL A CA 1
ATOM 698 C C . VAL A 1 92 ? -13.162 6.824 10.244 1.00 98.75 92 VAL A C 1
ATOM 700 O O . VAL A 1 92 ? -13.014 6.370 9.113 1.00 98.75 92 VAL A O 1
ATOM 703 N N . LYS A 1 93 ? -12.650 7.995 10.623 1.00 98.44 93 LYS A N 1
ATOM 704 C CA . LYS A 1 93 ? -11.849 8.897 9.783 1.00 98.44 93 LYS A CA 1
ATOM 705 C C . LYS A 1 93 ? -10.363 8.860 10.130 1.00 98.44 93 LYS A C 1
ATOM 707 O O . LYS A 1 93 ? -9.538 9.092 9.247 1.00 98.44 93 LYS A O 1
ATOM 712 N N . LYS A 1 94 ? -10.025 8.598 11.398 1.00 98.25 94 LYS A N 1
ATOM 713 C CA . LYS A 1 94 ? -8.649 8.636 11.908 1.00 98.25 94 LYS A CA 1
ATOM 714 C C . LYS A 1 94 ? -8.309 7.396 12.728 1.00 98.25 94 LYS A C 1
ATOM 716 O O . LYS A 1 94 ? -9.077 6.989 13.599 1.00 98.25 94 LYS A O 1
ATOM 721 N N . ILE A 1 95 ? -7.131 6.840 12.484 1.00 98.31 95 ILE A N 1
ATOM 722 C CA . ILE A 1 95 ? -6.541 5.759 13.276 1.00 98.31 95 ILE A CA 1
ATOM 723 C C . ILE A 1 95 ? -5.219 6.276 13.836 1.00 98.31 95 ILE A C 1
ATOM 725 O O . ILE A 1 95 ? -4.378 6.750 13.079 1.00 98.31 95 ILE A O 1
ATOM 729 N N . GLY A 1 96 ? -5.065 6.270 15.159 1.00 96.06 96 GLY A N 1
ATOM 730 C CA . GLY A 1 96 ? -3.892 6.829 15.828 1.00 96.06 96 GLY A CA 1
ATOM 731 C C . GLY A 1 96 ? -2.598 6.044 15.593 1.00 96.06 96 GLY A C 1
ATOM 732 O O . GLY A 1 96 ? -2.621 4.870 15.218 1.00 96.06 96 GLY A O 1
ATOM 733 N N . ARG A 1 97 ? -1.464 6.704 15.869 1.00 92.81 97 ARG A N 1
ATOM 734 C CA . ARG A 1 97 ? -0.117 6.106 15.853 1.00 92.81 97 ARG A CA 1
ATOM 735 C C . ARG A 1 97 ? -0.105 4.822 16.688 1.00 92.81 97 ARG A C 1
ATOM 737 O O . ARG A 1 97 ? -0.655 4.805 17.792 1.00 92.81 97 ARG A O 1
ATOM 744 N N . PHE A 1 98 ? 0.464 3.748 16.143 1.00 93.38 98 PHE A N 1
ATOM 745 C CA . PHE A 1 98 ? 0.567 2.426 16.777 1.00 93.38 98 PHE A CA 1
ATOM 746 C C . PHE A 1 98 ? -0.748 1.803 17.295 1.00 93.38 98 PHE A C 1
ATOM 748 O O . PHE A 1 98 ? -0.700 0.898 18.128 1.00 93.38 98 PHE A O 1
ATOM 755 N N . ALA A 1 99 ? -1.927 2.249 16.838 1.00 97.44 99 ALA A N 1
ATOM 756 C CA . ALA A 1 99 ? -3.211 1.834 17.418 1.00 97.44 99 ALA A CA 1
ATOM 757 C C . ALA A 1 99 ? -3.428 0.308 17.465 1.00 97.44 99 ALA A C 1
ATOM 759 O O . ALA A 1 99 ? -4.052 -0.172 18.407 1.00 97.44 99 ALA A O 1
ATOM 760 N N . PHE A 1 100 ? -2.901 -0.449 16.498 1.00 97.94 100 PHE A N 1
ATOM 761 C CA . PHE A 1 100 ? -2.961 -1.915 16.434 1.00 97.94 100 PHE A CA 1
ATOM 762 C C . PHE A 1 100 ? -1.573 -2.557 16.234 1.00 97.94 100 PHE A C 1
ATOM 764 O O . PHE A 1 100 ? -1.475 -3.694 15.758 1.00 97.94 100 PHE A O 1
ATOM 771 N N . ALA A 1 101 ? -0.500 -1.853 16.608 1.00 95.44 101 ALA A N 1
ATOM 772 C CA . ALA A 1 101 ? 0.862 -2.381 16.539 1.00 95.44 101 ALA A CA 1
ATOM 773 C C . ALA A 1 101 ? 1.024 -3.607 17.456 1.00 95.44 101 ALA A C 1
ATOM 775 O O . ALA A 1 101 ? 0.405 -3.681 18.517 1.00 95.44 101 ALA A O 1
ATOM 776 N N . GLY A 1 102 ? 1.831 -4.589 17.057 1.00 94.81 102 GLY A N 1
ATOM 777 C CA . GLY A 1 102 ? 2.099 -5.799 17.845 1.00 94.81 102 GLY A CA 1
ATOM 778 C C . GLY A 1 102 ? 0.918 -6.776 17.961 1.00 94.81 102 GLY A C 1
ATOM 779 O O . GLY A 1 102 ? 0.951 -7.693 18.789 1.00 94.81 102 GLY A O 1
ATOM 780 N N . THR A 1 103 ? -0.130 -6.606 17.149 1.00 97.62 103 THR A N 1
ATOM 781 C CA . THR A 1 103 ? -1.286 -7.519 17.092 1.00 97.62 103 THR A CA 1
ATOM 782 C C . THR A 1 103 ? -1.045 -8.685 16.118 1.00 97.62 103 THR A C 1
ATOM 784 O O . THR A 1 103 ? -0.032 -8.741 15.416 1.00 97.62 103 THR A O 1
ATOM 787 N N . GLN A 1 104 ? -1.968 -9.651 16.078 1.00 97.31 104 GLN A N 1
ATOM 788 C CA . GLN A 1 104 ? -1.951 -10.805 15.165 1.00 97.31 104 GLN A CA 1
ATOM 789 C C . GLN A 1 104 ? -3.015 -10.692 14.058 1.00 97.31 104 GLN A C 1
ATOM 791 O O . GLN A 1 104 ? -3.490 -11.708 13.543 1.00 97.31 104 GLN A O 1
ATOM 796 N N . ILE A 1 105 ? -3.423 -9.471 13.699 1.00 97.75 105 ILE A N 1
ATOM 797 C CA . ILE A 1 105 ? -4.392 -9.241 12.622 1.00 97.75 105 ILE A CA 1
ATOM 798 C C . ILE A 1 105 ? -3.824 -9.789 11.307 1.00 97.75 105 ILE A C 1
ATOM 800 O O . ILE A 1 105 ? -2.688 -9.510 10.945 1.00 97.75 105 ILE A O 1
ATOM 804 N N . ARG A 1 106 ? -4.624 -10.593 10.597 1.00 96.56 106 ARG A N 1
ATOM 805 C CA . ARG A 1 106 ? -4.252 -11.179 9.292 1.00 96.56 106 ARG A CA 1
ATOM 806 C C . ARG A 1 106 ? -5.150 -10.755 8.136 1.00 96.56 106 ARG A C 1
ATOM 808 O O . ARG A 1 106 ? -4.767 -10.928 6.986 1.00 96.56 106 ARG A O 1
ATOM 815 N N . LYS A 1 107 ? -6.332 -10.215 8.432 1.00 98.31 107 LYS A N 1
ATOM 816 C CA . LYS A 1 107 ? -7.252 -9.634 7.452 1.00 98.31 107 LYS A CA 1
ATOM 817 C C . LYS A 1 107 ? -7.696 -8.272 7.964 1.00 98.31 107 LYS A C 1
ATOM 819 O O . LYS A 1 107 ? -8.201 -8.181 9.085 1.00 98.31 107 LYS A O 1
ATOM 824 N N . LEU A 1 108 ? -7.515 -7.240 7.151 1.00 98.44 108 LEU A N 1
ATOM 825 C CA . LEU A 1 108 ? -7.848 -5.863 7.487 1.00 98.44 108 LEU A CA 1
ATOM 826 C C . LEU A 1 108 ? -8.807 -5.296 6.440 1.00 98.44 108 LEU A C 1
ATOM 828 O O . LEU A 1 108 ? -8.597 -5.430 5.239 1.00 98.44 108 LEU A O 1
ATOM 832 N N . THR A 1 109 ? -9.883 -4.660 6.888 1.00 98.62 109 THR A N 1
ATOM 833 C CA . THR A 1 109 ? -10.808 -3.939 6.008 1.00 98.62 109 THR A CA 1
ATOM 834 C C . THR A 1 109 ? -11.094 -2.586 6.629 1.00 98.62 109 THR A C 1
ATOM 836 O O . THR A 1 109 ? -11.791 -2.495 7.640 1.00 98.62 109 THR A O 1
ATOM 839 N N . LEU A 1 110 ? -10.515 -1.545 6.039 1.00 98.62 110 LEU A N 1
ATOM 840 C CA . LEU A 1 110 ? -10.717 -0.162 6.440 1.00 98.62 110 LEU A CA 1
ATOM 841 C C . LEU A 1 110 ? -11.926 0.413 5.689 1.00 98.62 110 LEU A C 1
ATOM 843 O O . LEU A 1 110 ? -12.065 0.186 4.485 1.00 98.62 110 LEU A O 1
ATOM 847 N N . PRO A 1 111 ? -12.818 1.154 6.364 1.00 98.19 111 PRO A N 1
ATOM 848 C CA . PRO A 1 111 ? -13.929 1.805 5.693 1.00 98.19 111 PRO A CA 1
ATOM 849 C C . PRO A 1 111 ? -13.406 2.945 4.811 1.00 98.19 111 PRO A C 1
ATOM 851 O O . PRO A 1 111 ? -12.420 3.599 5.151 1.00 98.19 111 PRO A O 1
ATOM 854 N N . LYS A 1 112 ? -14.121 3.242 3.718 1.00 97.69 112 LYS A N 1
ATOM 855 C CA . LYS A 1 112 ? -13.784 4.331 2.777 1.00 97.69 112 LYS A CA 1
ATOM 856 C C . LYS A 1 112 ? -13.654 5.710 3.442 1.00 97.69 112 LYS A C 1
ATOM 858 O O . LYS A 1 112 ? -13.069 6.618 2.869 1.00 97.69 112 LYS A O 1
ATOM 863 N N . SER A 1 113 ? -14.217 5.879 4.639 1.00 98.19 113 SER A N 1
ATOM 864 C CA . SER A 1 113 ? -14.144 7.113 5.420 1.00 98.19 113 SER A CA 1
ATOM 865 C C . SER A 1 113 ? -12.771 7.386 6.037 1.00 98.19 113 SER A C 1
ATOM 867 O O . SER A 1 113 ? -12.553 8.516 6.477 1.00 98.19 113 SER A O 1
ATOM 869 N N . VAL A 1 114 ? -11.880 6.388 6.129 1.00 98.56 114 VAL A N 1
ATOM 870 C CA . VAL A 1 114 ? -10.544 6.563 6.716 1.00 98.56 114 VAL A CA 1
ATOM 871 C C . VAL A 1 114 ? -9.735 7.503 5.834 1.00 98.56 114 VAL A C 1
ATOM 873 O O . VAL A 1 114 ? -9.516 7.228 4.663 1.00 98.56 114 VAL A O 1
ATOM 876 N N . LYS A 1 115 ? -9.288 8.612 6.421 1.00 97.25 115 LYS A N 1
ATOM 877 C CA . LYS A 1 115 ? -8.455 9.620 5.755 1.00 97.25 115 LYS A CA 1
ATOM 878 C C . LYS A 1 115 ? -7.055 9.689 6.344 1.00 97.25 115 LYS A C 1
ATOM 880 O O . LYS A 1 115 ? -6.124 10.023 5.630 1.00 97.25 115 LYS A O 1
ATOM 885 N N . ASN A 1 116 ? -6.920 9.408 7.641 1.00 96.75 116 ASN A N 1
ATOM 886 C CA . ASN A 1 116 ? -5.660 9.549 8.359 1.00 96.75 116 ASN A CA 1
ATOM 887 C C . ASN A 1 116 ? -5.314 8.260 9.099 1.00 96.75 116 ASN A C 1
ATOM 889 O O . ASN A 1 116 ? -6.113 7.786 9.916 1.00 96.75 116 ASN A O 1
ATOM 893 N N . ILE A 1 117 ? -4.122 7.728 8.854 1.00 96.62 117 ILE A N 1
ATOM 894 C CA . ILE A 1 117 ? -3.587 6.567 9.566 1.00 96.62 117 ILE A CA 1
ATOM 895 C C . ILE A 1 117 ? -2.245 6.978 10.155 1.00 96.62 117 ILE A C 1
ATOM 897 O O . ILE A 1 117 ? -1.390 7.495 9.450 1.00 96.62 117 ILE A O 1
ATOM 901 N N . GLY A 1 118 ? -2.094 6.811 11.465 1.00 92.44 118 GLY A N 1
ATOM 902 C CA . GLY A 1 118 ? -0.851 7.125 12.147 1.00 92.44 118 GLY A CA 1
ATOM 903 C C . GLY A 1 118 ? 0.236 6.090 11.874 1.00 92.44 118 GLY A C 1
ATOM 904 O O . GLY A 1 118 ? -0.044 4.919 11.613 1.00 92.44 118 GLY A O 1
ATOM 905 N N . ILE A 1 119 ? 1.476 6.542 12.029 1.00 87.62 119 ILE A N 1
ATOM 906 C CA . ILE A 1 119 ? 2.709 5.758 11.908 1.00 87.62 119 ILE A CA 1
ATOM 907 C C . ILE A 1 119 ? 2.594 4.412 12.638 1.00 87.62 119 ILE A C 1
ATOM 909 O O . ILE A 1 119 ? 2.135 4.357 13.789 1.00 87.62 119 ILE A O 1
ATOM 913 N N . GLY A 1 120 ? 2.961 3.322 11.955 1.00 87.00 120 GLY A N 1
ATOM 914 C CA . GLY A 1 120 ? 2.991 1.968 12.513 1.00 87.00 120 GLY A CA 1
ATOM 915 C C . GLY A 1 120 ? 1.651 1.458 13.055 1.00 87.00 120 GLY A C 1
ATOM 916 O O . GLY A 1 120 ? 1.631 0.503 13.835 1.00 87.00 120 GLY A O 1
ATOM 917 N N . ALA A 1 121 ? 0.513 2.075 12.699 1.00 94.31 121 ALA A N 1
ATOM 918 C CA . ALA A 1 121 ? -0.797 1.689 13.228 1.00 94.31 121 ALA A CA 1
ATOM 919 C C . ALA A 1 121 ? -1.100 0.197 13.036 1.00 94.31 121 ALA A C 1
ATOM 921 O O . ALA A 1 121 ? -1.774 -0.380 13.888 1.00 94.31 121 ALA A O 1
ATOM 922 N N . PHE A 1 122 ? -0.579 -0.418 11.969 1.00 96.12 122 PHE A N 1
ATOM 923 C CA . PHE A 1 122 ? -0.754 -1.833 11.650 1.00 96.12 122 PHE A CA 1
ATOM 924 C C . PHE A 1 122 ? 0.574 -2.594 11.506 1.00 96.12 122 PHE A C 1
ATOM 926 O O . PHE A 1 122 ? 0.652 -3.539 10.726 1.00 96.12 122 PHE A O 1
ATOM 933 N N . GLN A 1 123 ? 1.606 -2.232 12.276 1.00 90.25 123 GLN A N 1
ATOM 934 C CA . GLN A 1 123 ? 2.837 -3.026 12.385 1.00 90.25 123 GLN A CA 1
ATOM 935 C C . GLN A 1 123 ? 2.555 -4.313 13.183 1.00 90.25 123 GLN A C 1
ATOM 937 O O . GLN A 1 123 ? 2.707 -4.374 14.406 1.00 90.25 123 GLN A O 1
ATOM 942 N N . THR A 1 124 ? 2.013 -5.325 12.510 1.00 91.94 124 THR A N 1
ATOM 943 C CA . THR A 1 124 ? 1.609 -6.602 13.107 1.00 91.94 124 THR A CA 1
ATOM 944 C C . THR A 1 124 ? 2.799 -7.538 13.294 1.00 91.94 124 THR A C 1
ATOM 946 O O . THR A 1 124 ? 3.816 -7.425 12.623 1.00 91.94 124 THR A O 1
ATOM 949 N N . LYS A 1 125 ? 2.658 -8.534 14.179 1.00 89.94 125 LYS A N 1
ATOM 950 C CA . LYS A 1 125 ? 3.727 -9.519 14.450 1.00 89.94 125 LYS A CA 1
ATOM 951 C C . LYS A 1 125 ? 4.099 -10.406 13.257 1.00 89.94 125 LYS A C 1
ATOM 953 O O . LYS A 1 125 ? 5.105 -11.097 13.295 1.00 89.94 125 LYS A O 1
ATOM 958 N N . LYS A 1 126 ? 3.212 -10.502 12.271 1.00 90.94 126 LYS A N 1
ATOM 959 C CA . LYS A 1 126 ? 3.367 -11.285 11.040 1.00 90.94 126 LYS A CA 1
ATOM 960 C C . LYS A 1 126 ? 2.701 -10.499 9.912 1.00 90.94 126 LYS A C 1
ATOM 962 O O . LYS A 1 126 ? 1.804 -9.705 10.208 1.00 90.94 126 LYS A O 1
ATOM 967 N N . SER A 1 127 ? 3.078 -10.769 8.664 1.00 91.25 127 SER A N 1
ATOM 968 C CA . SER A 1 127 ? 2.462 -10.142 7.487 1.00 91.25 127 SER A CA 1
ATOM 969 C C . SER A 1 127 ? 0.931 -10.263 7.492 1.00 91.25 127 SER A C 1
ATOM 971 O O . SER A 1 127 ? 0.370 -11.302 7.881 1.00 91.25 127 SER A O 1
ATOM 973 N N . ILE A 1 128 ? 0.248 -9.190 7.084 1.00 96.69 128 ILE A N 1
ATOM 974 C CA . ILE A 1 128 ? -1.205 -9.178 6.905 1.00 96.69 128 ILE A CA 1
ATOM 975 C C . ILE A 1 128 ? -1.523 -9.807 5.546 1.00 96.69 128 ILE A C 1
ATOM 977 O O . ILE A 1 128 ? -1.194 -9.249 4.507 1.00 96.69 128 ILE A O 1
ATOM 981 N N . LYS A 1 129 ? -2.238 -10.937 5.532 1.00 97.88 129 LYS A N 1
ATOM 982 C CA . LYS A 1 129 ? -2.553 -11.658 4.285 1.00 97.88 129 LYS A CA 1
ATOM 983 C C . LYS A 1 129 ? -3.336 -10.808 3.283 1.00 97.88 129 LYS A C 1
ATOM 985 O O . LYS A 1 129 ? -3.111 -10.880 2.081 1.00 97.88 129 LYS A O 1
ATOM 990 N N . THR A 1 130 ? -4.305 -10.037 3.774 1.00 98.38 130 THR A N 1
ATOM 991 C CA . THR A 1 130 ? -5.155 -9.201 2.918 1.00 98.38 130 THR A CA 1
ATOM 992 C C . THR A 1 130 ? -5.536 -7.901 3.608 1.00 98.38 130 THR A C 1
ATOM 994 O O . THR A 1 130 ? -6.082 -7.923 4.720 1.00 98.38 130 THR A O 1
ATOM 997 N N . VAL A 1 131 ? -5.363 -6.790 2.904 1.00 98.69 131 VAL A N 1
ATOM 998 C CA . VAL A 1 131 ? -5.813 -5.457 3.299 1.00 98.69 131 VAL A CA 1
ATOM 999 C C . VAL A 1 131 ? -6.750 -4.915 2.225 1.00 98.69 131 VAL A C 1
ATOM 1001 O O . VAL A 1 131 ? -6.409 -4.880 1.050 1.00 98.69 131 VAL A O 1
ATOM 1004 N N . LYS A 1 132 ? -7.923 -4.436 2.635 1.00 98.62 132 LYS A N 1
ATOM 1005 C CA . LYS A 1 132 ? -8.780 -3.571 1.816 1.00 98.62 132 LYS A CA 1
ATOM 1006 C C . LYS A 1 132 ? -8.783 -2.179 2.435 1.00 98.62 132 LYS A C 1
ATOM 1008 O O . LYS A 1 132 ? -9.163 -2.048 3.601 1.00 98.62 132 LYS A O 1
ATOM 1013 N N . MET A 1 133 ? -8.361 -1.160 1.692 1.00 98.44 133 MET A N 1
ATOM 1014 C CA . MET A 1 133 ? -8.225 0.211 2.202 1.00 98.44 133 MET A CA 1
ATOM 1015 C C . MET A 1 133 ? -8.642 1.268 1.170 1.00 98.44 133 MET A C 1
ATOM 1017 O O . MET A 1 133 ? -8.753 0.949 -0.012 1.00 98.44 133 MET A O 1
ATOM 1021 N N . PRO A 1 134 ? -8.965 2.510 1.568 1.00 98.12 134 PRO A N 1
ATOM 1022 C CA . PRO A 1 134 ? -9.128 3.599 0.605 1.00 98.12 134 PRO A CA 1
ATOM 1023 C C . PRO A 1 134 ? -7.798 3.910 -0.098 1.00 98.12 134 PRO A C 1
ATOM 1025 O O . PRO A 1 134 ? -6.735 3.771 0.499 1.00 98.12 134 PRO A O 1
ATOM 1028 N N . GLY A 1 135 ? -7.877 4.342 -1.357 1.00 96.88 135 GLY A N 1
ATOM 1029 C CA . GLY A 1 135 ? -6.723 4.719 -2.184 1.00 96.88 135 GLY A CA 1
ATOM 1030 C C . GLY A 1 135 ? -6.151 6.108 -1.884 1.00 96.88 135 GLY A C 1
ATOM 1031 O O . GLY A 1 135 ? -5.137 6.482 -2.452 1.00 96.88 135 GLY A O 1
ATOM 1032 N N . LYS A 1 136 ? -6.784 6.881 -0.994 1.00 95.50 136 LYS A N 1
ATOM 1033 C CA . LYS A 1 136 ? -6.303 8.203 -0.581 1.00 95.50 136 LYS A CA 1
ATOM 1034 C C . LYS A 1 136 ? -6.258 8.300 0.935 1.00 95.50 136 LYS A C 1
ATOM 1036 O O . LYS A 1 136 ? -7.281 8.552 1.576 1.00 95.50 136 LYS A O 1
ATOM 1041 N N . ILE A 1 137 ? -5.068 8.122 1.495 1.00 94.56 137 ILE A N 1
ATOM 1042 C CA . ILE A 1 137 ? -4.792 8.338 2.916 1.00 94.56 137 ILE A CA 1
ATOM 1043 C C . ILE A 1 137 ? -3.670 9.353 3.108 1.00 94.56 137 ILE A C 1
ATOM 1045 O O . ILE A 1 137 ? -2.879 9.611 2.209 1.00 94.56 137 ILE A O 1
ATOM 1049 N N . LYS A 1 138 ? -3.618 9.923 4.307 1.00 91.62 138 LYS A N 1
ATOM 1050 C CA . LYS A 1 138 ? -2.502 10.723 4.799 1.00 91.62 138 LYS A CA 1
ATOM 1051 C C . LYS A 1 138 ? -1.988 10.123 6.104 1.00 91.62 138 LYS A C 1
ATOM 1053 O O . LYS A 1 138 ? -2.753 9.521 6.867 1.00 91.62 138 LYS A O 1
ATOM 1058 N N . THR A 1 139 ? -0.714 10.331 6.384 1.00 86.81 139 THR A N 1
ATOM 1059 C CA . THR A 1 139 ? -0.136 10.159 7.719 1.00 86.81 139 THR A CA 1
ATOM 1060 C C . THR A 1 139 ? 0.313 11.525 8.222 1.00 86.81 139 THR A C 1
ATOM 1062 O O . THR A 1 139 ? 0.645 12.394 7.421 1.00 86.81 139 THR A O 1
ATOM 1065 N N . LYS A 1 140 ? 0.242 11.746 9.539 1.00 79.69 140 LYS A N 1
ATOM 1066 C CA . LYS A 1 140 ? 0.833 12.939 10.153 1.00 79.69 140 LYS A CA 1
ATOM 1067 C C . LYS A 1 140 ? 2.225 12.556 10.631 1.00 79.69 140 LYS A C 1
ATOM 1069 O O . LYS A 1 140 ? 2.339 11.630 11.437 1.00 79.69 140 LYS A O 1
ATOM 1074 N N . THR A 1 141 ? 3.210 13.291 10.160 1.00 67.69 141 THR A N 1
ATOM 1075 C CA . THR A 1 141 ? 4.626 13.158 10.489 1.00 67.69 141 THR A CA 1
ATOM 1076 C C . THR A 1 141 ? 5.111 14.391 11.237 1.00 67.69 141 THR A C 1
ATOM 1078 O O . THR A 1 141 ? 4.343 15.351 11.390 1.00 67.69 141 THR A O 1
ATOM 1081 N N . VAL A 1 142 ? 6.315 14.327 11.810 1.00 63.91 142 VAL A N 1
ATOM 1082 C CA . VAL A 1 142 ? 6.940 15.517 12.408 1.00 63.91 142 VAL A CA 1
ATOM 1083 C C . VAL A 1 142 ? 7.451 16.420 11.285 1.00 63.91 142 VAL A C 1
ATOM 1085 O O . VAL A 1 142 ? 7.251 17.630 11.353 1.00 63.91 142 VAL A O 1
ATOM 1088 N N . LEU A 1 143 ? 7.973 15.818 10.213 1.00 59.94 143 LEU A N 1
ATOM 1089 C CA . LEU A 1 143 ? 8.496 16.501 9.030 1.00 59.94 143 LEU A CA 1
ATOM 1090 C C . LEU A 1 143 ? 7.755 16.042 7.758 1.00 59.94 143 LEU A C 1
ATOM 1092 O O . LEU A 1 143 ? 7.395 14.873 7.625 1.00 59.94 143 LEU A O 1
ATOM 1096 N N . ASP A 1 144 ? 7.496 16.941 6.801 1.00 54.78 144 ASP A N 1
ATOM 1097 C CA . ASP A 1 144 ? 6.682 16.634 5.601 1.00 54.78 144 ASP A CA 1
ATOM 1098 C C . ASP A 1 144 ? 7.339 15.613 4.644 1.00 54.78 144 ASP A C 1
ATOM 1100 O O . ASP A 1 144 ? 6.653 14.932 3.861 1.00 54.78 144 ASP A O 1
ATOM 1104 N N . TYR A 1 145 ? 8.663 15.470 4.741 1.00 54.53 145 TYR A N 1
ATOM 1105 C CA . TYR A 1 145 ? 9.459 14.504 3.984 1.00 54.53 145 TYR A CA 1
ATOM 1106 C C . TYR A 1 145 ? 9.468 13.092 4.595 1.00 54.53 145 TYR A C 1
ATOM 1108 O O . TYR A 1 145 ? 9.790 12.130 3.901 1.00 54.53 145 TYR A O 1
ATOM 1116 N N . GLU A 1 146 ? 9.024 12.912 5.844 1.00 55.78 146 GLU A N 1
ATOM 1117 C CA . GLU A 1 146 ? 8.851 11.583 6.437 1.00 55.78 146 GLU A CA 1
ATOM 1118 C C . GLU A 1 146 ? 7.740 10.806 5.702 1.00 55.78 146 GLU A C 1
ATOM 1120 O O . GLU A 1 146 ? 6.592 11.256 5.607 1.00 55.78 146 GLU A O 1
ATOM 1125 N N . LYS A 1 147 ? 8.034 9.589 5.224 1.00 63.28 147 LYS A N 1
ATOM 1126 C CA . LYS A 1 147 ? 7.035 8.676 4.625 1.00 63.28 147 LYS A CA 1
ATOM 1127 C C . LYS A 1 147 ? 6.963 7.322 5.352 1.00 63.28 147 LYS A C 1
ATOM 1129 O O . LYS A 1 147 ? 7.180 6.279 4.748 1.00 63.28 147 LYS A O 1
ATOM 1134 N N . PRO A 1 148 ? 6.644 7.295 6.656 1.00 69.62 148 PRO A N 1
ATOM 1135 C CA . PRO A 1 148 ? 6.683 6.070 7.440 1.00 69.62 148 PRO A CA 1
ATOM 1136 C C . PRO A 1 148 ? 5.540 5.124 7.066 1.00 69.62 148 PRO A C 1
ATOM 1138 O O . PRO A 1 148 ? 4.378 5.531 6.933 1.00 69.62 148 PRO A O 1
ATOM 1141 N N . LEU A 1 149 ? 5.856 3.832 6.986 1.00 78.00 149 LEU A N 1
ATOM 1142 C CA . LEU A 1 149 ? 4.873 2.809 6.657 1.00 78.00 149 LEU A CA 1
ATOM 1143 C C . LEU A 1 149 ? 3.764 2.751 7.720 1.00 78.00 149 LEU A C 1
ATOM 1145 O O . LEU A 1 149 ? 3.987 2.535 8.917 1.00 78.00 149 LEU A O 1
ATOM 1149 N N . VAL A 1 150 ? 2.520 2.909 7.272 1.00 88.06 150 VAL A N 1
ATOM 1150 C CA . VAL A 1 150 ? 1.332 2.676 8.105 1.00 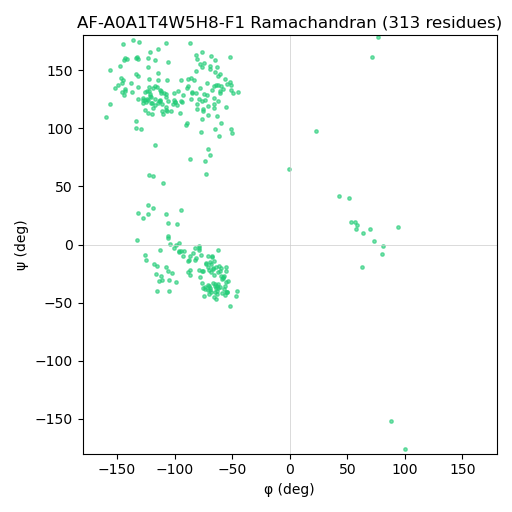88.06 150 VAL A CA 1
ATOM 1151 C C . VAL A 1 150 ? 0.916 1.204 8.074 1.00 88.06 150 VAL A C 1
ATOM 1153 O O . VAL A 1 150 ? 0.317 0.707 9.034 1.00 88.06 150 VAL A O 1
ATOM 1156 N N . ILE A 1 151 ? 1.267 0.513 6.984 1.00 89.75 151 ILE A N 1
ATOM 1157 C CA . ILE A 1 151 ? 1.174 -0.936 6.788 1.00 89.75 151 ILE A CA 1
ATOM 1158 C C . ILE A 1 151 ? 2.509 -1.386 6.191 1.00 89.75 151 ILE A C 1
ATOM 1160 O O . ILE A 1 151 ? 2.746 -1.212 4.999 1.00 89.75 151 ILE A O 1
ATOM 1164 N N . SER A 1 152 ? 3.383 -1.939 7.030 1.00 81.44 152 SER A N 1
ATOM 1165 C CA . SER A 1 152 ? 4.764 -2.247 6.644 1.00 81.44 152 SER A CA 1
ATOM 1166 C C . SER A 1 152 ? 4.963 -3.613 5.995 1.00 81.44 152 SER A C 1
ATOM 1168 O O . SER A 1 152 ? 6.021 -3.869 5.443 1.00 81.44 152 SER A O 1
ATOM 1170 N N . ASN A 1 153 ? 3.981 -4.515 6.071 1.00 83.19 153 ASN A N 1
ATOM 1171 C CA . ASN A 1 153 ? 4.096 -5.842 5.470 1.00 83.19 153 ASN A CA 1
ATOM 1172 C C . ASN A 1 153 ? 2.713 -6.471 5.245 1.00 83.19 153 ASN A C 1
ATOM 1174 O O . ASN A 1 153 ? 2.036 -6.878 6.201 1.00 83.19 153 ASN A O 1
ATOM 1178 N N . ALA A 1 154 ? 2.305 -6.576 3.982 1.00 93.69 154 ALA A N 1
ATOM 1179 C CA . ALA A 1 154 ? 1.100 -7.284 3.573 1.00 93.69 154 ALA A CA 1
ATOM 1180 C C . ALA A 1 154 ? 1.356 -8.197 2.365 1.00 93.69 154 ALA A C 1
ATOM 1182 O O . ALA A 1 154 ? 2.131 -7.867 1.475 1.00 93.69 154 ALA A O 1
ATOM 1183 N N . ASP A 1 155 ? 0.665 -9.333 2.285 1.00 95.88 155 ASP A N 1
ATOM 1184 C CA . ASP A 1 155 ? 0.726 -10.154 1.069 1.00 95.88 155 ASP A CA 1
ATOM 1185 C C . ASP A 1 155 ? -0.081 -9.496 -0.066 1.00 95.88 155 ASP A C 1
ATOM 1187 O O . ASP A 1 155 ? 0.321 -9.542 -1.223 1.00 95.88 155 ASP A O 1
ATOM 1191 N N . ASN A 1 156 ? -1.218 -8.866 0.257 1.00 98.12 156 ASN A N 1
ATOM 1192 C CA . ASN A 1 156 ? -2.104 -8.244 -0.729 1.00 98.12 156 ASN A CA 1
ATOM 1193 C C . ASN A 1 156 ? -2.741 -6.961 -0.184 1.00 98.12 156 ASN A C 1
ATOM 1195 O O . ASN A 1 156 ? -3.391 -6.992 0.871 1.00 98.12 156 ASN A O 1
ATOM 1199 N N . ILE A 1 157 ? -2.647 -5.863 -0.938 1.00 98.38 157 ILE A N 1
ATOM 1200 C CA . ILE A 1 157 ? -3.376 -4.614 -0.681 1.00 98.38 157 ILE A CA 1
ATOM 1201 C C . ILE A 1 157 ? -4.313 -4.323 -1.851 1.00 98.38 157 ILE A C 1
ATOM 1203 O O . ILE A 1 157 ? -3.884 -4.227 -2.993 1.00 98.38 157 ILE A O 1
ATOM 1207 N N . SER A 1 158 ? -5.601 -4.138 -1.563 1.00 98.62 158 SER A N 1
ATOM 1208 C CA . SER A 1 158 ? -6.591 -3.675 -2.538 1.00 98.62 158 SER A CA 1
ATOM 1209 C C . SER A 1 158 ? -7.124 -2.290 -2.170 1.00 98.62 158 SER A C 1
ATOM 1211 O O . SER A 1 158 ? -7.689 -2.098 -1.083 1.00 98.62 158 SER A O 1
ATOM 1213 N N . PHE A 1 159 ? -7.001 -1.341 -3.096 1.00 98.38 159 PHE A N 1
ATOM 1214 C CA . PHE A 1 159 ? -7.525 0.014 -2.961 1.00 98.38 159 PHE A CA 1
ATOM 1215 C C . PHE A 1 159 ? -8.995 0.069 -3.398 1.00 98.38 159 PHE A C 1
ATOM 1217 O O . PHE A 1 159 ? -9.381 -0.433 -4.447 1.00 98.38 159 PHE A O 1
ATOM 1224 N N . THR A 1 160 ? -9.850 0.652 -2.560 1.00 97.81 160 THR A N 1
ATOM 1225 C CA . THR A 1 160 ? -11.325 0.618 -2.706 1.00 97.81 160 THR A CA 1
ATOM 1226 C C . THR A 1 160 ? -11.934 1.925 -3.225 1.00 97.81 160 THR A C 1
ATOM 1228 O O . THR A 1 160 ? -13.160 2.050 -3.337 1.00 97.81 160 THR A O 1
ATOM 1231 N N . THR A 1 161 ? -11.084 2.913 -3.491 1.00 97.62 161 THR A N 1
ATOM 1232 C CA . THR A 1 161 ? -11.382 4.235 -4.058 1.00 97.62 161 THR A CA 1
ATOM 1233 C C . THR A 1 161 ? -10.211 4.637 -4.950 1.00 97.62 161 THR A C 1
ATOM 1235 O O . THR A 1 161 ? -9.173 3.981 -4.874 1.00 97.62 161 THR A O 1
ATOM 1238 N N . ASN A 1 162 ? -10.344 5.740 -5.694 1.00 97.19 162 ASN A N 1
ATOM 1239 C CA . ASN A 1 162 ? -9.243 6.288 -6.487 1.00 97.19 162 ASN A CA 1
ATOM 1240 C C . ASN A 1 162 ? -7.959 6.408 -5.656 1.00 97.19 162 ASN A C 1
ATOM 1242 O O . ASN A 1 162 ? -7.988 6.923 -4.527 1.00 97.19 162 ASN A O 1
ATOM 1246 N N . LEU A 1 163 ? -6.878 5.901 -6.230 1.00 95.38 163 LEU A N 1
ATOM 1247 C CA . LEU A 1 163 ? -5.535 5.892 -5.709 1.00 95.38 163 LEU A CA 1
ATOM 1248 C C . LEU A 1 163 ? -4.906 7.269 -5.905 1.00 95.38 163 LEU A C 1
ATOM 1250 O O . LEU A 1 163 ? -5.005 7.904 -6.953 1.00 95.38 163 LEU A O 1
ATOM 1254 N N . ASN A 1 164 ? -4.265 7.736 -4.850 1.00 91.56 164 ASN A N 1
ATOM 1255 C CA . ASN A 1 164 ? -3.334 8.844 -4.875 1.00 91.56 164 ASN A CA 1
ATOM 1256 C C . ASN A 1 164 ? -1.938 8.247 -4.648 1.00 91.56 164 ASN A C 1
ATOM 1258 O O . ASN A 1 164 ? -1.776 7.454 -3.721 1.00 91.56 164 ASN A O 1
ATOM 1262 N N . LEU A 1 165 ? -0.965 8.597 -5.495 1.00 84.94 165 LEU A N 1
ATOM 1263 C CA . LEU A 1 165 ? 0.368 7.981 -5.478 1.00 84.94 165 LEU A CA 1
ATOM 1264 C C . LEU A 1 165 ? 1.063 8.083 -4.117 1.00 84.94 165 LEU A C 1
ATOM 1266 O O . LEU A 1 165 ? 1.663 7.101 -3.694 1.00 84.94 165 LEU A O 1
ATOM 1270 N N . ASP A 1 166 ? 0.876 9.178 -3.371 1.00 83.19 166 ASP A N 1
ATOM 1271 C CA . ASP A 1 166 ? 1.449 9.333 -2.024 1.00 83.19 166 ASP A CA 1
ATOM 1272 C C . ASP A 1 166 ? 1.020 8.196 -1.085 1.00 83.19 166 ASP A C 1
ATOM 1274 O O . ASP A 1 166 ? 1.744 7.827 -0.166 1.00 83.19 166 ASP A O 1
ATOM 1278 N N . THR A 1 167 ? -0.147 7.586 -1.324 1.00 88.88 167 THR A N 1
ATOM 1279 C CA . THR A 1 167 ? -0.606 6.430 -0.544 1.00 88.88 167 THR A CA 1
ATOM 1280 C C . THR A 1 167 ? 0.324 5.226 -0.689 1.00 88.88 167 THR A C 1
ATOM 1282 O O . THR A 1 167 ? 0.501 4.496 0.286 1.00 88.88 167 THR A O 1
ATOM 1285 N N . LEU A 1 168 ? 0.941 5.029 -1.859 1.00 86.38 168 LEU A N 1
ATOM 1286 C CA . LEU A 1 168 ? 1.887 3.937 -2.116 1.00 86.38 168 LEU A CA 1
ATOM 1287 C C . LEU A 1 168 ? 3.194 4.101 -1.332 1.00 86.38 168 LEU A C 1
ATOM 1289 O O . LEU A 1 168 ? 3.830 3.096 -1.017 1.00 86.38 168 LEU A O 1
ATOM 1293 N N . LEU A 1 169 ? 3.542 5.333 -0.943 1.00 79.69 169 LEU A N 1
ATOM 1294 C CA . LEU A 1 169 ? 4.701 5.625 -0.093 1.00 79.69 169 LEU A CA 1
ATOM 1295 C C . LEU A 1 169 ? 4.501 5.140 1.350 1.00 79.69 169 LEU A C 1
ATOM 1297 O O . LEU A 1 169 ? 5.465 4.910 2.066 1.00 79.69 169 LEU A O 1
ATOM 1301 N N . TYR A 1 170 ? 3.253 4.955 1.791 1.00 84.44 170 TYR A N 1
ATOM 1302 C CA . TYR A 1 170 ? 2.937 4.565 3.169 1.00 84.44 170 TYR A CA 1
ATOM 1303 C C . TYR A 1 170 ? 2.664 3.068 3.342 1.00 84.44 170 TYR A C 1
ATOM 1305 O O . TYR A 1 170 ? 2.336 2.628 4.453 1.00 84.44 170 TYR A O 1
ATOM 1313 N N . VAL A 1 171 ? 2.720 2.278 2.266 1.00 88.44 171 VAL A N 1
ATOM 1314 C CA . VAL A 1 171 ? 2.333 0.865 2.298 1.00 88.44 171 VAL A CA 1
ATOM 1315 C C . VAL A 1 171 ? 3.297 -0.028 1.526 1.00 88.44 171 VAL A C 1
ATOM 1317 O O . VAL A 1 171 ? 3.698 0.282 0.408 1.00 88.44 171 VAL A O 1
ATOM 1320 N N . ASN A 1 172 ? 3.588 -1.196 2.094 1.00 88.00 172 ASN A N 1
ATOM 1321 C CA . ASN A 1 172 ? 4.403 -2.227 1.462 1.00 88.00 172 ASN A CA 1
ATOM 1322 C C . ASN A 1 172 ? 3.599 -3.526 1.310 1.00 88.00 172 ASN A C 1
ATOM 1324 O O . ASN A 1 172 ? 3.005 -4.015 2.283 1.00 88.00 172 ASN A O 1
ATOM 1328 N N . ALA A 1 173 ? 3.548 -4.062 0.086 1.00 92.19 173 ALA A N 1
ATOM 1329 C CA . ALA A 1 173 ? 2.887 -5.326 -0.187 1.00 92.19 173 ALA A CA 1
ATOM 1330 C C . ALA A 1 173 ? 3.535 -6.139 -1.306 1.00 92.19 173 ALA A C 1
ATOM 1332 O O . ALA A 1 173 ? 4.088 -5.586 -2.251 1.00 92.19 173 ALA A O 1
ATOM 1333 N N . LYS A 1 174 ? 3.354 -7.464 -1.243 1.00 93.81 174 LYS A N 1
ATOM 1334 C CA . LYS A 1 174 ? 3.738 -8.378 -2.330 1.00 93.81 174 LYS A CA 1
ATOM 1335 C C . LYS A 1 174 ? 2.842 -8.264 -3.558 1.00 93.81 174 LYS A C 1
ATOM 1337 O O . LYS A 1 174 ? 3.230 -8.742 -4.607 1.00 93.81 174 LYS A O 1
ATOM 1342 N N . ASN A 1 175 ? 1.636 -7.712 -3.427 1.00 96.50 175 ASN A N 1
ATOM 1343 C CA . ASN A 1 175 ? 0.720 -7.503 -4.545 1.00 96.50 175 ASN A CA 1
ATOM 1344 C C . ASN A 1 175 ? -0.194 -6.305 -4.272 1.00 96.50 175 ASN A C 1
ATOM 1346 O O . ASN A 1 175 ? -0.806 -6.208 -3.196 1.00 96.50 175 ASN A O 1
ATOM 1350 N N . TYR A 1 176 ? -0.350 -5.443 -5.274 1.00 97.19 176 TYR A N 1
ATOM 1351 C CA . TYR A 1 176 ? -1.316 -4.352 -5.276 1.00 97.19 176 TYR A CA 1
ATOM 1352 C C . TYR A 1 176 ? -2.488 -4.637 -6.216 1.00 97.19 176 TYR A C 1
ATOM 1354 O O . TYR A 1 176 ? -2.325 -5.158 -7.313 1.00 97.19 176 TYR A O 1
ATOM 1362 N N . LYS A 1 177 ? -3.693 -4.254 -5.790 1.00 98.50 177 LYS A N 1
ATOM 1363 C CA . LYS A 1 177 ? -4.883 -4.211 -6.639 1.00 98.50 177 LYS A CA 1
ATOM 1364 C C . LYS A 1 177 ? -5.507 -2.825 -6.591 1.00 98.50 177 LYS A C 1
ATOM 1366 O O . LYS A 1 177 ? -6.004 -2.400 -5.542 1.00 98.50 177 LYS A O 1
ATOM 1371 N N . VAL A 1 178 ? -5.509 -2.139 -7.723 1.00 98.31 178 VAL A N 1
ATOM 1372 C CA . VAL A 1 178 ? -6.239 -0.884 -7.911 1.00 98.31 178 VAL A CA 1
ATOM 1373 C C . VAL A 1 178 ? -7.707 -1.196 -8.209 1.00 98.31 178 VAL A C 1
ATOM 1375 O O . VAL A 1 178 ? -8.050 -2.259 -8.720 1.00 98.31 178 VAL A O 1
ATOM 1378 N N . SER A 1 179 ? -8.607 -0.301 -7.806 1.00 97.00 179 SER A N 1
ATOM 1379 C CA . SER A 1 179 ? -10.035 -0.427 -8.108 1.00 97.00 179 SER A CA 1
ATOM 1380 C C . SER A 1 179 ? -10.271 -0.291 -9.613 1.00 97.00 179 SER A C 1
ATOM 1382 O O . SER A 1 179 ? -9.813 0.678 -10.203 1.00 97.00 179 SER A O 1
ATOM 1384 N N . ASP A 1 180 ? -11.107 -1.138 -10.212 1.00 95.88 180 ASP A N 1
ATOM 1385 C CA . ASP A 1 180 ? -11.443 -1.044 -11.648 1.00 95.88 180 ASP A CA 1
ATOM 1386 C C . ASP A 1 180 ? -12.053 0.326 -12.023 1.00 95.88 180 ASP A C 1
ATOM 1388 O O . ASP A 1 180 ? -11.865 0.841 -13.124 1.00 95.88 180 ASP A O 1
ATOM 1392 N N . LYS A 1 181 ? -12.732 0.960 -11.054 1.00 96.62 181 LYS A N 1
ATOM 1393 C CA . LYS A 1 181 ? -13.318 2.312 -11.157 1.00 96.62 181 LYS A CA 1
ATOM 1394 C C . LYS A 1 181 ? -12.316 3.463 -10.987 1.00 96.62 181 LYS A C 1
ATOM 1396 O O . LYS A 1 181 ? -12.731 4.621 -10.997 1.00 96.62 181 LYS A O 1
ATOM 1401 N N . ASP A 1 182 ? -11.042 3.167 -10.736 1.00 97.94 182 ASP A N 1
ATOM 1402 C CA . ASP A 1 182 ? -10.000 4.187 -10.640 1.00 97.94 182 ASP A CA 1
ATOM 1403 C C . ASP A 1 182 ? -9.827 4.880 -11.995 1.00 97.94 182 ASP A C 1
ATOM 1405 O O . ASP A 1 182 ? -9.867 4.231 -13.042 1.00 97.94 182 ASP A O 1
ATOM 1409 N N . LYS A 1 183 ? -9.682 6.205 -11.969 1.00 96.81 183 LYS A N 1
ATOM 1410 C CA . LYS A 1 183 ? -9.599 7.041 -13.171 1.00 96.81 183 LYS A CA 1
ATOM 1411 C C . LYS A 1 183 ? -8.170 7.203 -13.690 1.00 96.81 183 LYS A C 1
ATOM 1413 O O . LYS A 1 183 ? -8.003 7.499 -14.863 1.00 96.81 183 LYS A O 1
ATOM 1418 N N . ASN A 1 184 ? -7.172 7.025 -12.828 1.00 95.12 184 ASN A N 1
ATOM 1419 C CA . ASN A 1 184 ? -5.790 7.423 -13.098 1.00 95.12 184 ASN A CA 1
ATOM 1420 C C . ASN A 1 184 ? -4.834 6.233 -13.141 1.00 95.12 184 ASN A C 1
ATOM 1422 O O . ASN A 1 184 ? -3.796 6.317 -13.791 1.00 95.12 184 ASN A O 1
ATOM 1426 N N . TYR A 1 185 ? -5.185 5.140 -12.460 1.00 96.62 185 TYR A N 1
ATOM 1427 C CA . TYR A 1 185 ? -4.306 3.987 -12.310 1.00 96.62 185 TYR A CA 1
ATOM 1428 C C . TYR A 1 185 ? -5.028 2.671 -12.575 1.00 96.62 185 TYR A C 1
ATOM 1430 O O . TYR A 1 185 ? -6.257 2.567 -12.514 1.00 96.62 185 TYR A O 1
ATOM 1438 N N . SER A 1 186 ? -4.229 1.654 -12.853 1.00 97.69 186 SER A N 1
ATOM 1439 C CA . SER A 1 186 ? -4.640 0.265 -12.999 1.00 97.69 186 SER A CA 1
ATOM 1440 C C . SER A 1 186 ? -3.644 -0.644 -12.272 1.00 97.69 186 SER A C 1
ATOM 1442 O O . SER A 1 186 ? -2.662 -0.171 -11.694 1.00 97.69 186 SER A O 1
ATOM 1444 N N . SER A 1 187 ? -3.916 -1.945 -12.231 1.00 97.81 187 SER A N 1
ATOM 1445 C CA . SER A 1 187 ? -2.949 -2.916 -11.723 1.00 97.81 187 SER A CA 1
ATOM 1446 C C . SER A 1 187 ? -3.039 -4.229 -12.477 1.00 97.81 187 SER A C 1
ATOM 1448 O O . SER A 1 187 ? -4.148 -4.722 -12.689 1.00 97.81 187 SER A O 1
ATOM 1450 N N . GLU A 1 188 ? -1.889 -4.816 -12.777 1.00 97.94 188 GLU A N 1
ATOM 1451 C CA . GLU A 1 188 ? -1.737 -6.106 -13.448 1.00 97.94 188 GLU A CA 1
ATOM 1452 C C . GLU A 1 188 ? -0.633 -6.882 -12.716 1.00 97.94 188 GLU A C 1
ATOM 1454 O O . GLU A 1 188 ? 0.382 -6.297 -12.353 1.00 97.94 188 GLU A O 1
ATOM 1459 N N . ASP A 1 189 ? -0.894 -8.149 -12.372 1.00 97.06 189 ASP A N 1
ATOM 1460 C CA . ASP A 1 189 ? 0.005 -9.012 -11.579 1.00 97.06 189 ASP A CA 1
ATOM 1461 C C . ASP A 1 189 ? 0.670 -8.335 -10.353 1.00 97.06 189 ASP A C 1
ATOM 1463 O O . ASP A 1 189 ? 1.853 -8.472 -10.048 1.00 97.06 189 ASP A O 1
ATOM 1467 N N . GLY A 1 190 ? -0.113 -7.542 -9.621 1.00 96.44 190 GLY A N 1
ATOM 1468 C CA . GLY A 1 190 ? 0.363 -6.873 -8.413 1.00 96.44 190 GLY A CA 1
ATOM 1469 C C . GLY A 1 190 ? 1.183 -5.600 -8.647 1.00 96.44 190 GLY A C 1
ATOM 1470 O O . GLY A 1 190 ? 1.424 -4.893 -7.666 1.00 96.44 190 GLY A O 1
ATOM 1471 N N . VAL A 1 191 ? 1.557 -5.278 -9.888 1.00 96.31 191 VAL A N 1
ATOM 1472 C CA . VAL A 1 191 ? 2.189 -4.012 -10.293 1.00 96.31 191 VAL A CA 1
ATOM 1473 C C . VAL A 1 191 ? 1.110 -2.951 -10.506 1.00 96.31 191 VAL A C 1
ATOM 1475 O O . VAL A 1 191 ? 0.024 -3.245 -11.004 1.00 96.31 191 VAL A O 1
ATOM 1478 N N . VAL A 1 192 ? 1.382 -1.708 -10.105 1.00 95.75 192 VAL A N 1
ATOM 1479 C CA . VAL A 1 192 ? 0.513 -0.557 -10.381 1.00 95.75 192 VAL A CA 1
ATOM 1480 C C . VAL A 1 192 ? 1.028 0.173 -11.612 1.00 95.75 192 VAL A C 1
ATOM 1482 O O . VAL A 1 192 ? 2.210 0.515 -11.679 1.00 95.75 192 VAL A O 1
ATOM 1485 N N . TYR A 1 193 ? 0.116 0.477 -12.530 1.00 95.12 193 TY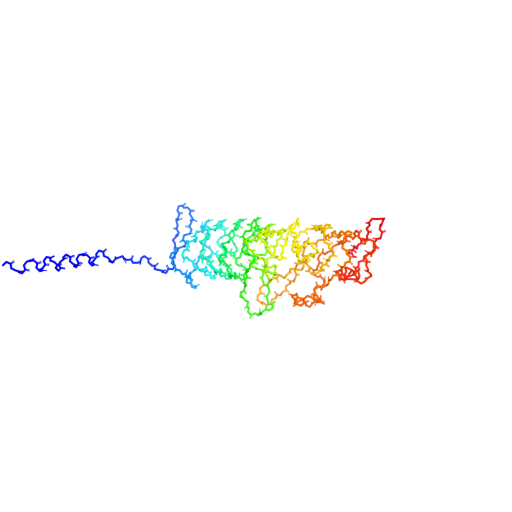R A N 1
ATOM 1486 C CA . TYR A 1 193 ? 0.388 1.218 -13.757 1.00 95.12 193 TYR A CA 1
ATOM 1487 C C . TYR A 1 193 ? -0.452 2.495 -13.833 1.00 95.12 193 TYR A C 1
ATOM 1489 O O . TYR A 1 193 ? -1.450 2.643 -13.116 1.00 95.12 193 TYR A O 1
ATOM 1497 N N . SER A 1 194 ? -0.094 3.394 -14.749 1.00 95.06 194 SER A N 1
ATOM 1498 C CA . SER A 1 194 ? -1.019 4.388 -15.303 1.00 95.06 194 SER A CA 1
ATOM 1499 C C . SER A 1 194 ? -2.309 3.730 -15.817 1.00 95.06 194 SER A C 1
ATOM 1501 O O . SER A 1 194 ? -2.394 2.512 -16.011 1.00 95.06 194 SER A O 1
ATOM 1503 N N . LYS A 1 195 ? -3.372 4.522 -15.997 1.00 95.88 195 LYS A N 1
ATOM 1504 C CA . LYS A 1 195 ? -4.686 3.978 -16.372 1.00 95.88 195 LYS A CA 1
ATOM 1505 C C . LYS A 1 195 ? -4.665 3.230 -17.706 1.00 95.88 195 LYS A C 1
ATOM 1507 O O . LYS A 1 195 ? -5.367 2.231 -17.833 1.00 95.88 195 LYS A O 1
ATOM 1512 N N . ASP A 1 196 ? -3.874 3.713 -18.656 1.00 96.62 196 ASP A N 1
ATOM 1513 C CA . ASP A 1 196 ? -3.654 3.110 -19.974 1.00 96.62 196 ASP A CA 1
ATOM 1514 C C . ASP A 1 196 ? -2.713 1.890 -19.947 1.00 96.62 196 ASP A C 1
ATOM 1516 O O . ASP A 1 196 ? -2.612 1.185 -20.944 1.00 96.62 196 ASP A O 1
ATOM 1520 N N . GLY A 1 197 ? -2.056 1.611 -18.816 1.00 96.25 197 GLY A N 1
ATOM 1521 C CA . GLY A 1 197 ? -1.100 0.511 -18.669 1.00 96.25 197 GLY A CA 1
ATOM 1522 C C . GLY A 1 197 ? 0.309 0.812 -19.191 1.00 96.25 197 GLY A C 1
ATOM 1523 O O . GLY A 1 197 ? 1.186 -0.034 -19.049 1.00 96.25 197 GLY A O 1
ATOM 1524 N N . LYS A 1 198 ? 0.548 2.003 -19.755 1.00 96.12 198 LYS A N 1
ATOM 1525 C CA . LYS A 1 198 ? 1.793 2.332 -20.464 1.00 96.12 198 LYS A CA 1
ATOM 1526 C C . LYS A 1 198 ? 2.970 2.675 -19.554 1.00 96.12 198 LYS A C 1
ATOM 1528 O O . LYS A 1 198 ? 4.107 2.548 -19.991 1.00 96.12 198 LYS A O 1
ATOM 1533 N N . LYS A 1 199 ? 2.731 3.081 -18.304 1.00 92.75 199 LYS A N 1
ATOM 1534 C CA . LYS A 1 199 ? 3.786 3.426 -17.340 1.00 92.75 199 LYS A CA 1
ATOM 1535 C C . LYS A 1 199 ? 3.657 2.627 -16.053 1.00 92.75 199 LYS A C 1
ATOM 1537 O O . LYS A 1 199 ? 2.635 2.730 -15.370 1.00 92.75 199 LYS A O 1
ATOM 1542 N N . ALA A 1 200 ? 4.700 1.887 -15.678 1.00 91.62 200 ALA A N 1
ATOM 1543 C CA . ALA A 1 200 ? 4.791 1.259 -14.360 1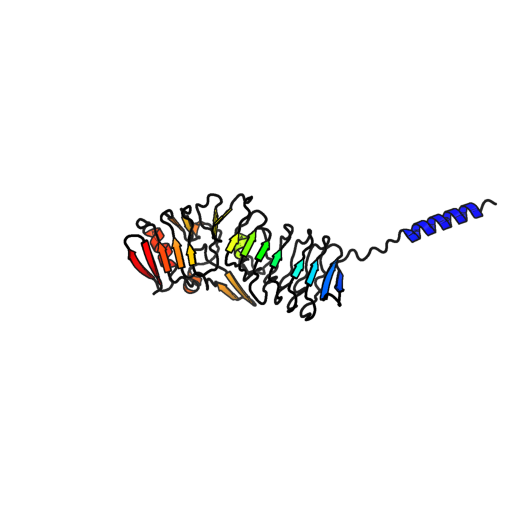.00 91.62 200 ALA A CA 1
ATOM 1544 C C . ALA A 1 200 ? 5.090 2.325 -13.292 1.00 91.62 200 ALA A C 1
ATOM 1546 O O . ALA A 1 200 ? 6.067 3.060 -13.397 1.00 91.62 200 ALA A O 1
ATOM 1547 N N . VAL A 1 201 ? 4.249 2.424 -12.256 1.00 87.44 201 VAL A N 1
ATOM 1548 C CA . VAL A 1 201 ? 4.391 3.445 -11.194 1.00 87.44 201 VAL A CA 1
ATOM 1549 C C . VAL A 1 201 ? 4.690 2.855 -9.818 1.00 87.44 201 VAL A C 1
ATOM 1551 O O . VAL A 1 201 ? 5.140 3.575 -8.930 1.00 87.44 201 VAL A O 1
ATOM 1554 N N . ARG A 1 202 ? 4.427 1.558 -9.608 1.00 89.69 202 ARG A N 1
ATOM 1555 C CA . ARG A 1 202 ? 4.804 0.854 -8.377 1.00 89.69 202 ARG A CA 1
ATOM 1556 C C . ARG A 1 202 ? 4.938 -0.642 -8.602 1.00 89.69 202 ARG A C 1
ATOM 1558 O O . ARG A 1 202 ? 3.949 -1.302 -8.917 1.00 89.69 202 ARG A O 1
ATOM 1565 N N . LEU A 1 203 ? 6.122 -1.178 -8.341 1.00 91.19 203 LEU A N 1
ATOM 1566 C CA . LEU A 1 203 ? 6.386 -2.614 -8.336 1.00 91.19 203 LEU A CA 1
ATOM 1567 C C . LEU A 1 203 ? 6.042 -3.204 -6.963 1.00 91.19 203 LEU A C 1
ATOM 1569 O O . LEU A 1 203 ? 6.270 -2.542 -5.949 1.00 91.19 203 LEU A O 1
ATOM 1573 N N . PRO A 1 204 ? 5.503 -4.431 -6.894 1.00 92.38 204 PRO A N 1
ATOM 1574 C CA . PRO A 1 204 ? 5.293 -5.148 -5.643 1.00 92.38 204 PRO A CA 1
ATOM 1575 C C . PRO A 1 204 ? 6.610 -5.580 -4.981 1.00 92.38 204 PRO A C 1
ATOM 1577 O O . PRO A 1 204 ? 7.597 -5.845 -5.656 1.00 92.38 204 PRO A O 1
ATOM 1580 N N . ASN A 1 205 ? 6.609 -5.730 -3.654 1.00 88.81 205 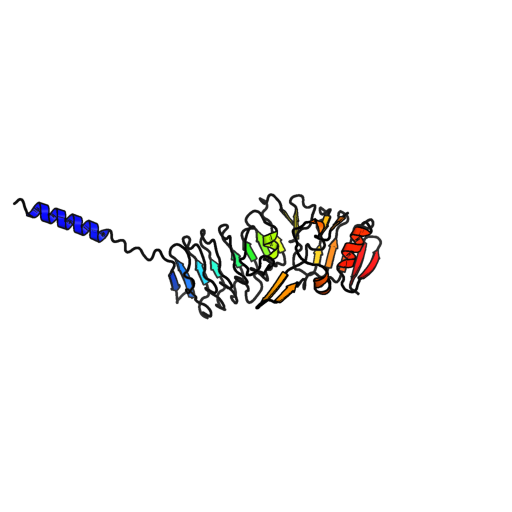ASN A N 1
ATOM 1581 C CA . ASN A 1 205 ? 7.776 -6.177 -2.888 1.00 88.81 205 ASN A CA 1
ATOM 1582 C C . ASN A 1 205 ? 7.856 -7.716 -2.820 1.00 88.81 205 ASN A C 1
ATOM 1584 O O . ASN A 1 205 ? 7.519 -8.328 -1.796 1.00 88.81 205 ASN A O 1
ATOM 1588 N N . ARG A 1 206 ? 8.237 -8.352 -3.932 1.00 91.56 206 ARG A N 1
ATOM 1589 C CA . ARG A 1 206 ? 8.423 -9.809 -4.075 1.00 91.56 206 ARG A CA 1
ATOM 1590 C C . ARG A 1 206 ? 9.623 -10.112 -4.983 1.00 91.56 206 ARG A C 1
ATOM 1592 O O . ARG A 1 206 ? 10.019 -9.245 -5.746 1.00 91.56 206 ARG A O 1
ATOM 1599 N N . GLU A 1 207 ? 10.155 -11.333 -4.892 1.00 93.00 207 GLU A N 1
ATOM 1600 C CA . GLU A 1 207 ? 11.432 -11.748 -5.511 1.00 93.00 207 GLU A CA 1
ATOM 1601 C C . GLU A 1 207 ? 11.540 -11.437 -6.998 1.00 93.00 207 GLU A C 1
ATOM 1603 O O . GLU A 1 207 ? 12.485 -10.767 -7.409 1.00 93.00 207 GLU A O 1
ATOM 1608 N N . LYS A 1 208 ? 10.548 -11.868 -7.777 1.00 95.69 208 LYS A N 1
ATOM 1609 C CA . LYS A 1 208 ? 10.490 -11.639 -9.216 1.00 95.69 208 LYS A CA 1
ATOM 1610 C C . LYS A 1 208 ? 9.303 -10.756 -9.578 1.00 95.69 208 LYS A C 1
ATOM 1612 O O . LYS A 1 208 ? 8.176 -10.975 -9.106 1.00 95.69 208 LYS A O 1
ATOM 1617 N N . VAL A 1 209 ? 9.545 -9.779 -10.443 1.00 96.06 209 VAL A N 1
ATOM 1618 C CA . VAL A 1 209 ? 8.501 -8.936 -11.019 1.00 96.06 209 VAL A CA 1
ATOM 1619 C C . VAL A 1 209 ? 8.605 -8.936 -12.536 1.00 96.06 209 VAL A C 1
ATOM 1621 O O . VAL A 1 209 ? 9.618 -8.540 -13.100 1.00 96.06 209 VAL A O 1
ATOM 1624 N N . GLU A 1 210 ? 7.532 -9.356 -13.196 1.00 97.56 210 GLU A N 1
ATOM 1625 C CA . GLU A 1 210 ? 7.407 -9.297 -14.649 1.00 97.56 210 GLU A CA 1
ATOM 1626 C C . GLU A 1 210 ? 6.544 -8.089 -15.012 1.00 97.56 210 GLU A C 1
ATOM 1628 O O . GLU A 1 210 ? 5.440 -7.914 -14.492 1.00 97.56 210 GLU A O 1
ATOM 1633 N N . ILE A 1 211 ? 7.074 -7.208 -15.857 1.00 98.00 211 ILE A N 1
ATOM 1634 C CA . ILE A 1 211 ? 6.372 -6.006 -16.289 1.00 98.00 211 ILE A CA 1
ATOM 1635 C C . ILE A 1 211 ? 5.464 -6.357 -17.474 1.00 98.00 211 ILE A C 1
ATOM 1637 O O . ILE A 1 211 ? 5.887 -6.996 -18.434 1.00 98.00 211 ILE A O 1
ATOM 1641 N N . SER A 1 212 ? 4.202 -5.923 -17.400 1.00 97.88 212 SER A N 1
ATOM 1642 C CA . SER A 1 212 ? 3.192 -6.122 -18.443 1.00 97.88 212 SER A CA 1
ATOM 1643 C C . SER A 1 212 ? 3.686 -5.689 -19.820 1.00 97.88 212 SER A C 1
ATOM 1645 O O . SER A 1 212 ? 4.214 -4.589 -19.974 1.00 97.88 212 SER A O 1
ATOM 1647 N N . SER A 1 213 ? 3.396 -6.501 -20.836 1.00 97.81 213 SER A N 1
ATOM 1648 C CA . SER A 1 213 ? 3.685 -6.251 -22.257 1.00 97.81 213 SER A CA 1
ATOM 1649 C C . SER A 1 213 ? 2.991 -5.020 -22.856 1.00 97.81 213 SER A C 1
ATOM 1651 O O . SER A 1 213 ? 3.235 -4.683 -24.009 1.00 97.81 213 SER A O 1
ATOM 1653 N N . LYS A 1 214 ? 2.124 -4.343 -22.093 1.00 97.62 214 LYS A N 1
ATOM 1654 C CA . LYS A 1 214 ? 1.534 -3.041 -22.450 1.00 97.62 214 LYS A CA 1
ATOM 1655 C C . LYS A 1 214 ? 2.384 -1.850 -22.001 1.00 97.62 214 LYS A C 1
ATOM 1657 O O . LYS A 1 214 ? 2.098 -0.724 -22.393 1.00 97.62 214 LYS A O 1
ATOM 1662 N N . CYS A 1 215 ? 3.363 -2.078 -21.129 1.00 97.69 215 CYS A N 1
ATOM 1663 C CA . CYS A 1 215 ? 4.208 -1.028 -20.582 1.00 97.69 215 CYS A CA 1
ATOM 1664 C C . CYS A 1 215 ? 5.170 -0.527 -21.663 1.00 97.69 215 CYS A C 1
ATOM 1666 O O . CYS A 1 215 ? 5.873 -1.326 -22.276 1.00 97.69 215 CYS A O 1
ATOM 1668 N N . GLU A 1 216 ? 5.214 0.785 -21.857 1.00 97.50 216 GLU A N 1
ATOM 1669 C CA . GLU A 1 216 ? 6.076 1.481 -22.819 1.00 97.50 216 GLU A CA 1
ATOM 1670 C C . GLU A 1 216 ? 7.166 2.297 -22.096 1.00 97.50 216 GLU A C 1
ATOM 1672 O O . GLU A 1 216 ? 8.283 2.422 -22.593 1.00 97.50 216 GLU A O 1
ATOM 1677 N N . GLU A 1 217 ? 6.870 2.791 -20.885 1.00 94.69 217 GLU A N 1
ATOM 1678 C CA . GLU A 1 217 ? 7.789 3.559 -20.037 1.00 94.69 217 GLU A CA 1
ATOM 1679 C C . GLU A 1 217 ? 8.002 2.862 -18.681 1.00 94.69 217 GLU A C 1
ATOM 1681 O O . GLU A 1 217 ? 7.050 2.637 -17.921 1.00 94.69 217 GLU A O 1
ATOM 1686 N N . PHE A 1 218 ? 9.254 2.533 -18.357 1.00 91.88 218 PHE A N 1
ATOM 1687 C CA . PHE A 1 218 ? 9.635 1.934 -17.076 1.00 91.88 218 PHE A CA 1
ATOM 1688 C C . PHE A 1 218 ? 10.382 2.943 -16.203 1.00 91.88 218 PHE A C 1
ATOM 1690 O O . PHE A 1 218 ? 11.377 3.519 -16.625 1.00 91.88 218 PHE A O 1
ATOM 1697 N N . ASP A 1 219 ? 9.920 3.142 -14.972 1.00 86.75 219 ASP A N 1
ATOM 1698 C CA . ASP A 1 219 ? 10.574 4.039 -14.021 1.00 86.75 219 ASP A CA 1
ATOM 1699 C C . ASP A 1 219 ? 11.407 3.232 -13.017 1.00 86.75 219 ASP A C 1
ATOM 1701 O O . ASP A 1 219 ? 10.853 2.396 -12.293 1.00 86.75 219 ASP A O 1
ATOM 1705 N N . VAL A 1 220 ? 12.719 3.475 -12.937 1.00 81.38 220 VAL A N 1
ATOM 1706 C CA . VAL A 1 220 ? 13.608 2.735 -12.025 1.00 81.38 220 VAL A CA 1
ATOM 1707 C C . VAL A 1 220 ? 13.331 3.018 -10.545 1.00 81.38 220 VAL A C 1
ATOM 1709 O O . VAL A 1 220 ? 13.786 2.271 -9.696 1.00 81.38 220 VAL A O 1
ATOM 1712 N N . PHE A 1 221 ? 12.512 4.004 -10.173 1.00 75.44 221 PHE A N 1
ATOM 1713 C CA . PHE A 1 221 ? 12.111 4.210 -8.770 1.00 75.44 221 PHE A CA 1
ATOM 1714 C C . PHE A 1 221 ? 10.773 3.586 -8.404 1.00 75.44 221 PHE A C 1
ATOM 1716 O O . PHE A 1 221 ? 10.351 3.617 -7.243 1.00 75.44 221 PHE A O 1
ATOM 1723 N N . SER A 1 222 ? 10.127 2.918 -9.353 1.00 76.06 222 SER A N 1
ATOM 1724 C CA . SER A 1 222 ? 8.867 2.221 -9.115 1.00 76.06 222 SER A CA 1
ATOM 1725 C C . SER A 1 222 ? 8.972 1.108 -8.051 1.00 76.06 222 SER A C 1
ATOM 1727 O O . SER A 1 222 ? 7.967 0.787 -7.406 1.00 76.06 222 SER A O 1
ATOM 1729 N N . TYR A 1 223 ? 10.162 0.559 -7.778 1.00 68.94 223 TYR A N 1
ATOM 1730 C CA . TYR A 1 223 ? 10.382 -0.445 -6.728 1.00 68.94 223 TYR A CA 1
ATOM 1731 C C . TYR A 1 223 ? 10.841 0.116 -5.370 1.00 68.94 223 TYR A C 1
ATOM 1733 O O . TYR A 1 223 ? 10.899 -0.666 -4.426 1.00 68.94 223 TYR A O 1
ATOM 1741 N N . MET A 1 224 ? 11.133 1.417 -5.212 1.00 67.56 224 MET A N 1
ATOM 1742 C CA . MET A 1 224 ? 11.745 1.958 -3.980 1.00 67.56 224 MET A CA 1
ATOM 1743 C C . MET A 1 224 ? 10.771 2.106 -2.793 1.00 67.56 224 MET A C 1
ATOM 1745 O O . MET A 1 224 ? 9.761 2.808 -2.884 1.00 67.56 224 MET A O 1
ATOM 1749 N N . TYR A 1 225 ? 11.062 1.483 -1.643 1.00 62.09 225 TYR A N 1
ATOM 1750 C CA . TYR A 1 225 ? 10.261 1.570 -0.411 1.00 62.09 225 TYR A CA 1
ATOM 1751 C C . TYR A 1 225 ? 11.016 2.307 0.702 1.00 62.09 225 TYR A C 1
ATOM 1753 O O . TYR A 1 225 ? 12.086 1.876 1.117 1.00 62.09 225 TYR A O 1
ATOM 1761 N N . ALA A 1 226 ? 10.424 3.367 1.255 1.00 53.56 226 ALA A N 1
ATOM 1762 C CA . ALA A 1 226 ? 10.934 4.001 2.471 1.00 53.56 226 ALA A CA 1
ATOM 1763 C C . ALA A 1 226 ? 10.490 3.206 3.718 1.00 53.56 226 ALA A C 1
ATOM 1765 O O . ALA A 1 226 ? 9.286 3.045 3.950 1.00 53.56 226 ALA A O 1
ATOM 1766 N N . TYR A 1 227 ? 11.433 2.720 4.531 1.00 49.78 227 TYR A N 1
ATOM 1767 C CA . TYR A 1 227 ? 11.178 2.118 5.845 1.00 49.78 227 TYR A CA 1
ATOM 1768 C C . TYR A 1 227 ? 11.591 3.074 6.980 1.00 49.78 227 TYR A C 1
ATOM 1770 O O . TYR A 1 227 ? 12.370 4.006 6.802 1.00 49.78 227 TYR A O 1
ATOM 1778 N N . PHE A 1 228 ? 10.996 2.884 8.162 1.00 46.94 228 PHE A N 1
ATOM 1779 C CA . PHE A 1 228 ? 11.231 3.719 9.347 1.00 46.94 228 PHE A CA 1
ATOM 1780 C C . PHE A 1 228 ? 11.640 2.846 10.536 1.00 46.94 228 PHE A C 1
ATOM 1782 O O . PHE A 1 228 ? 10.861 1.970 10.934 1.00 46.94 228 PHE A O 1
ATOM 1789 N N . TYR A 1 229 ? 12.792 3.143 11.145 1.00 47.25 229 TYR A N 1
ATOM 1790 C CA . TYR A 1 229 ? 13.336 2.436 12.311 1.00 47.25 229 TYR A CA 1
ATOM 1791 C C . TYR A 1 229 ? 13.497 3.354 13.530 1.00 47.25 229 TYR A C 1
ATOM 1793 O O . TYR A 1 229 ? 14.569 3.467 14.100 1.00 47.25 229 TYR A O 1
ATOM 1801 N N . GLY A 1 230 ? 12.401 3.957 13.999 1.00 42.91 230 GLY A N 1
ATOM 1802 C CA . GLY A 1 230 ? 12.415 4.690 15.272 1.00 42.91 230 GLY A CA 1
ATOM 1803 C C . GLY A 1 230 ? 13.181 6.018 15.231 1.00 42.91 230 GLY A C 1
ATOM 1804 O O . GLY A 1 230 ? 13.921 6.286 14.297 1.00 42.91 230 GLY A O 1
ATOM 1805 N N . ASP A 1 231 ? 12.867 6.855 16.225 1.00 37.06 231 ASP A N 1
ATOM 1806 C CA . ASP A 1 231 ? 13.371 8.195 16.586 1.00 37.06 231 ASP A CA 1
ATOM 1807 C C . ASP A 1 231 ? 14.477 8.809 15.695 1.00 37.06 231 ASP A C 1
ATOM 1809 O O . ASP A 1 231 ? 15.574 9.075 16.165 1.00 37.06 231 ASP A O 1
ATOM 1813 N N . ASP A 1 232 ? 14.131 9.093 14.433 1.00 41.12 232 ASP A N 1
ATOM 1814 C CA . ASP A 1 232 ? 14.875 9.911 13.455 1.00 41.12 232 ASP A CA 1
ATOM 1815 C C . ASP A 1 232 ? 15.826 9.185 12.473 1.00 41.12 232 ASP A C 1
ATOM 1817 O O . ASP A 1 232 ? 16.587 9.847 11.769 1.00 41.12 232 ASP A O 1
ATOM 1821 N N . TYR A 1 233 ? 15.732 7.854 12.316 1.00 41.16 233 TYR A N 1
ATOM 1822 C CA . TYR A 1 233 ? 16.515 7.112 11.307 1.00 41.16 233 TYR A CA 1
ATOM 1823 C C . TYR A 1 233 ? 15.665 6.515 10.164 1.00 41.16 233 TYR A C 1
ATOM 1825 O O . TYR A 1 233 ? 14.658 5.827 10.392 1.00 41.16 233 TYR A O 1
ATOM 1833 N N . TYR A 1 234 ? 16.091 6.767 8.919 1.00 50.88 234 TYR A N 1
ATOM 1834 C CA . TYR A 1 234 ? 15.490 6.236 7.690 1.00 50.88 234 TYR A CA 1
ATOM 1835 C C . TYR A 1 234 ? 16.399 5.170 7.087 1.00 50.88 234 TYR A C 1
ATOM 1837 O O . TYR A 1 234 ? 17.567 5.440 6.821 1.00 50.88 234 TYR A O 1
ATOM 1845 N N . GLU A 1 235 ? 15.839 4.007 6.770 1.00 48.16 235 GLU A N 1
ATOM 1846 C CA . GLU A 1 235 ? 16.453 3.107 5.796 1.00 48.16 235 GLU A CA 1
ATOM 1847 C C . GLU A 1 235 ? 15.449 2.854 4.680 1.00 48.16 235 GLU A C 1
ATOM 1849 O O . GLU A 1 235 ? 14.272 2.590 4.924 1.00 48.16 235 GLU A O 1
ATOM 1854 N N . PHE A 1 236 ? 15.893 2.975 3.435 1.00 51.53 236 PHE A N 1
ATOM 1855 C CA . PHE A 1 236 ? 15.160 2.409 2.313 1.00 51.53 236 PHE A CA 1
ATOM 1856 C C . PHE A 1 236 ? 15.491 0.927 2.309 1.00 51.53 236 PHE A C 1
ATOM 1858 O O . PHE A 1 236 ? 16.662 0.567 2.305 1.00 51.53 236 PHE A O 1
ATOM 1865 N N . GLU A 1 237 ? 14.476 0.074 2.342 1.00 52.03 237 GLU A N 1
ATOM 1866 C CA . GLU A 1 237 ? 14.682 -1.359 2.157 1.00 52.03 237 GLU A CA 1
ATOM 1867 C C . GLU A 1 237 ? 13.878 -1.781 0.932 1.00 52.03 237 GLU A C 1
ATOM 1869 O O . GLU A 1 237 ? 12.648 -1.746 0.914 1.00 52.03 237 GLU A O 1
ATOM 1874 N N . CYS A 1 238 ? 14.587 -2.163 -0.123 1.00 57.66 238 CYS A N 1
ATOM 1875 C CA . CYS A 1 238 ? 14.043 -2.945 -1.229 1.00 57.66 238 CYS A CA 1
ATOM 1876 C C . CYS A 1 238 ? 14.656 -4.334 -1.172 1.00 57.66 238 CYS A C 1
ATOM 1878 O O . CYS A 1 238 ? 15.236 -4.829 -2.131 1.00 57.66 238 CYS A O 1
ATOM 1880 N N . ASP A 1 239 ? 14.541 -4.941 -0.001 1.00 62.53 239 ASP A N 1
ATOM 1881 C CA . ASP A 1 239 ? 15.203 -6.170 0.401 1.00 62.53 239 ASP A CA 1
ATOM 1882 C C . ASP A 1 239 ? 14.692 -7.403 -0.362 1.00 62.53 239 ASP A C 1
ATOM 1884 O O . ASP A 1 239 ? 15.377 -8.428 -0.389 1.00 62.53 239 ASP A O 1
ATOM 1888 N N . LYS A 1 240 ? 13.525 -7.322 -1.024 1.00 82.19 240 LYS A N 1
ATOM 1889 C CA . LYS A 1 240 ? 12.922 -8.497 -1.677 1.00 82.19 240 LYS A CA 1
ATOM 1890 C C . LYS A 1 240 ? 12.884 -8.491 -3.184 1.00 82.19 240 LYS A C 1
ATOM 1892 O O . LYS A 1 240 ? 12.810 -9.586 -3.714 1.00 82.19 240 LYS A O 1
ATOM 1897 N N . VAL A 1 241 ? 12.858 -7.350 -3.868 1.00 88.19 241 VAL A N 1
ATOM 1898 C CA . VAL A 1 241 ? 12.865 -7.378 -5.339 1.00 88.19 241 VAL A CA 1
ATOM 1899 C C . VAL A 1 241 ? 14.281 -7.724 -5.774 1.00 88.19 241 VAL A C 1
ATOM 1901 O O . VAL A 1 241 ? 15.201 -6.976 -5.462 1.00 88.19 241 VAL A O 1
ATOM 1904 N N . LYS A 1 242 ? 14.434 -8.867 -6.443 1.00 91.56 242 LYS A N 1
ATOM 1905 C CA . LYS A 1 242 ? 15.719 -9.408 -6.900 1.00 91.56 242 LYS A CA 1
ATOM 1906 C C . LYS A 1 242 ? 15.804 -9.455 -8.414 1.00 91.56 242 LYS A C 1
ATOM 1908 O O . LYS A 1 242 ? 16.845 -9.139 -8.976 1.00 91.56 242 LYS A O 1
ATOM 1913 N N . GLU A 1 243 ? 14.708 -9.823 -9.068 1.00 94.81 243 GLU A N 1
ATOM 1914 C CA . GLU A 1 243 ? 14.646 -9.964 -10.516 1.00 94.81 243 GLU A CA 1
ATOM 1915 C C . GLU A 1 243 ? 13.506 -9.132 -11.104 1.00 94.81 243 GLU A C 1
ATOM 1917 O O . GLU A 1 243 ? 12.357 -9.214 -10.654 1.00 94.81 243 GLU A O 1
ATOM 1922 N N . ILE A 1 244 ? 13.818 -8.355 -12.140 1.00 95.62 244 ILE A N 1
ATOM 1923 C CA . ILE A 1 244 ? 12.831 -7.611 -12.927 1.00 95.62 244 ILE A CA 1
ATOM 1924 C C . ILE A 1 244 ? 12.929 -8.058 -14.385 1.00 95.62 244 ILE A C 1
ATOM 1926 O O . ILE A 1 244 ? 14.008 -8.032 -14.970 1.00 95.62 244 ILE A O 1
ATOM 1930 N N . VAL A 1 245 ? 11.799 -8.436 -14.981 1.00 97.94 245 VAL A N 1
ATOM 1931 C CA . VAL A 1 245 ? 11.700 -8.740 -16.414 1.00 97.94 245 VAL A CA 1
ATOM 1932 C C . VAL A 1 245 ? 10.963 -7.599 -17.107 1.00 97.94 245 VAL A C 1
ATOM 1934 O O . VAL A 1 245 ? 9.785 -7.356 -16.840 1.00 97.94 245 VAL A O 1
ATOM 1937 N N . ILE A 1 246 ? 11.666 -6.897 -17.991 1.00 97.94 246 ILE A N 1
ATOM 1938 C CA . ILE A 1 246 ? 11.186 -5.755 -18.766 1.00 97.94 246 ILE A CA 1
ATOM 1939 C C . ILE A 1 246 ? 10.827 -6.239 -20.185 1.00 97.94 246 ILE A C 1
ATOM 1941 O O . ILE A 1 246 ? 11.679 -6.814 -20.868 1.00 97.94 246 ILE A O 1
ATOM 1945 N N . PRO A 1 247 ? 9.583 -6.041 -20.657 1.00 98.44 247 PRO A N 1
ATOM 1946 C CA . PRO A 1 247 ? 9.119 -6.550 -21.943 1.00 98.44 247 PRO A CA 1
ATOM 1947 C C . PRO A 1 247 ? 9.661 -5.732 -23.118 1.00 98.44 247 PRO A C 1
ATOM 1949 O O . PRO A 1 247 ? 10.111 -4.599 -22.962 1.00 98.44 247 PRO A O 1
ATOM 1952 N N . LYS A 1 248 ? 9.536 -6.294 -24.328 1.00 98.31 248 LYS A N 1
ATOM 1953 C CA . LYS A 1 248 ? 9.998 -5.663 -25.575 1.00 98.31 248 LYS A CA 1
ATOM 1954 C C . LYS A 1 248 ? 9.319 -4.315 -25.846 1.00 98.31 248 LYS A C 1
ATOM 1956 O O . LYS A 1 248 ? 9.896 -3.463 -26.503 1.00 98.31 248 LYS A O 1
ATOM 1961 N N . SER A 1 249 ? 8.100 -4.130 -25.343 1.00 98.25 249 SER A N 1
ATOM 1962 C CA . SER A 1 249 ? 7.315 -2.905 -25.502 1.00 98.25 249 SER A CA 1
ATOM 1963 C C . SER A 1 249 ? 7.905 -1.692 -24.785 1.00 98.25 249 SER A C 1
ATOM 1965 O O . SER A 1 249 ? 7.550 -0.573 -25.138 1.00 98.25 249 SER A O 1
ATOM 1967 N N . VAL A 1 250 ? 8.780 -1.883 -23.789 1.00 98.06 250 VAL A N 1
ATOM 1968 C CA . VAL A 1 250 ? 9.428 -0.764 -23.101 1.00 98.06 250 VAL A CA 1
ATOM 1969 C C . VAL A 1 250 ? 10.510 -0.185 -24.003 1.00 98.06 250 VAL A C 1
ATOM 1971 O O . VAL A 1 250 ? 11.507 -0.841 -24.307 1.00 98.06 250 VAL A O 1
ATOM 1974 N N . THR A 1 251 ? 10.306 1.061 -24.413 1.00 96.69 251 THR A N 1
ATOM 1975 C CA . THR A 1 251 ? 11.231 1.817 -25.268 1.00 96.69 251 THR A CA 1
ATOM 1976 C C . THR A 1 251 ? 11.862 2.994 -24.540 1.00 96.69 251 THR A C 1
ATOM 1978 O O . THR A 1 251 ? 12.685 3.687 -25.122 1.00 96.69 251 THR A O 1
ATOM 1981 N N . LYS A 1 252 ? 11.449 3.264 -23.297 1.00 95.00 252 LYS A N 1
ATOM 1982 C CA . LYS A 1 252 ? 11.943 4.389 -22.506 1.00 95.00 252 LYS A CA 1
ATOM 1983 C C . LYS A 1 252 ? 12.074 4.009 -21.038 1.00 95.00 252 LYS A C 1
ATOM 1985 O O . LYS A 1 252 ? 11.126 3.497 -20.435 1.00 95.00 252 LYS A O 1
ATOM 1990 N N . VAL A 1 253 ? 13.221 4.329 -20.451 1.00 92.38 253 VAL A N 1
ATOM 1991 C CA . VAL A 1 253 ? 13.461 4.221 -19.010 1.00 92.38 253 VAL A CA 1
ATOM 1992 C C . VAL A 1 253 ? 13.622 5.613 -18.405 1.00 92.38 253 VAL A C 1
ATOM 1994 O O . VAL A 1 253 ? 14.357 6.453 -18.929 1.00 92.38 253 VAL A O 1
ATOM 1997 N N . THR A 1 254 ? 12.928 5.860 -17.295 1.00 86.81 254 THR A N 1
ATOM 1998 C CA . THR A 1 254 ? 13.020 7.094 -16.502 1.00 86.81 254 THR A CA 1
ATOM 1999 C C . THR A 1 254 ? 13.539 6.795 -15.104 1.00 86.81 254 THR A C 1
ATOM 2001 O O . THR A 1 254 ? 13.423 5.675 -14.614 1.00 86.81 254 THR A O 1
ATOM 2004 N N . ASP A 1 255 ? 14.072 7.806 -14.436 1.00 73.25 255 ASP A N 1
ATOM 2005 C CA . ASP A 1 255 ? 14.625 7.721 -13.086 1.00 73.25 255 ASP A CA 1
ATOM 2006 C C . ASP A 1 255 ? 13.881 8.630 -12.109 1.00 73.25 255 ASP A C 1
ATOM 2008 O O . ASP A 1 255 ? 14.478 9.158 -11.190 1.00 73.25 255 ASP A O 1
ATOM 2012 N N . GLY A 1 256 ? 12.581 8.867 -12.303 1.00 63.59 256 GLY A N 1
ATOM 2013 C CA . GLY A 1 256 ? 11.723 9.607 -11.372 1.00 63.59 256 GLY A CA 1
ATOM 2014 C C . GLY A 1 256 ? 12.070 11.084 -11.097 1.00 63.59 256 GLY A C 1
ATOM 2015 O O . GLY A 1 256 ? 11.159 11.814 -10.684 1.00 63.59 256 GLY A O 1
ATOM 2016 N N . CYS A 1 257 ? 13.294 11.555 -11.372 1.00 50.50 257 CYS A N 1
ATOM 2017 C CA . CYS A 1 257 ? 13.757 12.941 -11.234 1.00 50.50 257 CYS A CA 1
ATOM 2018 C C . CYS A 1 257 ? 12.881 13.889 -12.063 1.00 50.50 257 CYS A C 1
ATOM 2020 O O . CYS A 1 257 ? 12.451 14.936 -11.578 1.00 50.50 257 CYS A O 1
ATOM 2022 N N . ASP A 1 258 ? 12.472 13.439 -13.250 1.00 42.16 258 ASP A N 1
ATOM 2023 C CA . ASP A 1 258 ? 11.601 14.178 -14.172 1.00 42.16 258 ASP A CA 1
ATOM 2024 C C . ASP A 1 258 ? 10.151 14.333 -13.679 1.00 42.16 258 ASP A C 1
ATOM 2026 O O . ASP A 1 258 ? 9.375 15.128 -14.213 1.00 42.16 258 ASP A O 1
ATOM 2030 N N . THR A 1 259 ? 9.731 13.559 -12.672 1.00 45.62 259 THR A N 1
ATOM 2031 C CA . THR A 1 259 ? 8.322 13.525 -12.238 1.00 45.62 259 THR A CA 1
ATOM 2032 C C . THR A 1 259 ? 7.999 14.497 -11.104 1.00 45.62 259 THR A C 1
ATOM 2034 O O . THR A 1 259 ? 6.819 14.660 -10.769 1.00 45.62 259 THR A O 1
ATOM 2037 N N . GLY A 1 260 ? 9.016 15.117 -10.486 1.00 43.88 260 GLY A N 1
ATOM 2038 C CA . GLY A 1 260 ? 8.876 16.091 -9.393 1.00 43.88 260 GLY A CA 1
ATOM 2039 C C . GLY A 1 260 ? 8.128 15.580 -8.151 1.00 43.88 260 GLY A C 1
ATOM 2040 O O . GLY A 1 260 ? 7.677 16.375 -7.328 1.00 43.88 260 GLY A O 1
ATOM 2041 N N . LYS A 1 261 ? 7.910 14.262 -8.034 1.00 48.53 261 LYS A N 1
ATOM 2042 C CA . LYS A 1 261 ? 7.000 13.657 -7.040 1.00 48.53 261 LYS A CA 1
ATOM 2043 C C 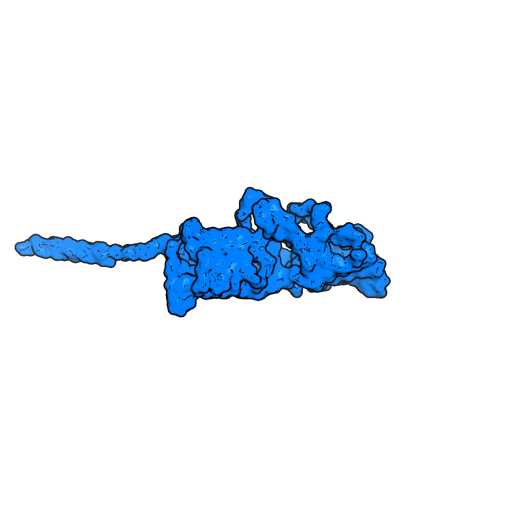. LYS A 1 261 ? 7.634 12.580 -6.169 1.00 48.53 261 LYS A C 1
ATOM 2045 O O . LYS A 1 261 ? 7.021 12.180 -5.180 1.00 48.53 261 LYS A O 1
ATOM 2050 N N . LEU A 1 262 ? 8.849 12.145 -6.483 1.00 51.50 262 LEU A N 1
ATOM 2051 C CA . LEU A 1 262 ? 9.617 11.204 -5.674 1.00 51.50 262 LEU A CA 1
ATOM 2052 C C . LEU A 1 262 ? 10.886 11.925 -5.203 1.00 51.50 262 LEU A C 1
ATOM 2054 O O . LEU A 1 262 ? 11.917 11.900 -5.855 1.00 51.50 262 LEU A O 1
ATOM 2058 N N . TYR A 1 263 ? 10.746 12.647 -4.088 1.00 47.25 263 TYR A N 1
ATOM 2059 C CA . TYR A 1 263 ? 11.791 13.427 -3.411 1.00 47.25 263 TYR A CA 1
ATOM 2060 C C . TYR A 1 263 ? 12.805 12.518 -2.702 1.00 47.25 263 TYR A C 1
ATOM 2062 O O . TYR A 1 263 ? 12.920 12.550 -1.476 1.00 47.25 263 TYR A O 1
ATOM 2070 N N . TYR A 1 264 ? 13.498 11.659 -3.436 1.00 52.28 264 TYR A N 1
ATOM 2071 C CA . TYR A 1 264 ? 14.577 10.870 -2.860 1.00 52.28 264 TYR A CA 1
ATOM 2072 C C . TYR A 1 264 ? 15.865 11.229 -3.580 1.00 52.28 264 TYR A C 1
ATOM 2074 O O . TYR A 1 264 ? 15.974 11.049 -4.788 1.00 52.28 264 TYR A O 1
ATOM 2082 N N . ASP A 1 265 ? 16.816 11.780 -2.828 1.00 48.22 265 ASP A N 1
ATOM 2083 C CA . ASP A 1 265 ? 18.179 11.978 -3.299 1.00 48.22 265 ASP A CA 1
ATOM 2084 C C . ASP A 1 265 ? 18.805 10.594 -3.533 1.00 48.22 265 ASP A C 1
ATOM 2086 O O . ASP A 1 265 ? 19.165 9.871 -2.600 1.00 48.22 265 ASP A O 1
ATOM 2090 N N . TYR A 1 266 ? 18.820 10.185 -4.802 1.00 48.09 266 TYR A N 1
ATOM 2091 C CA . TYR A 1 266 ? 19.203 8.854 -5.269 1.00 48.09 266 TYR A CA 1
ATOM 2092 C C . TYR A 1 266 ? 20.629 8.466 -4.872 1.00 48.09 266 TYR A C 1
ATOM 2094 O O . TYR A 1 266 ? 20.901 7.283 -4.646 1.00 48.09 266 TYR A O 1
ATOM 2102 N N . GLY A 1 267 ? 21.528 9.449 -4.736 1.00 52.09 267 GLY A N 1
ATOM 2103 C CA . GLY A 1 267 ? 22.932 9.211 -4.403 1.00 52.09 267 GLY A CA 1
ATOM 2104 C C . GLY A 1 267 ? 23.120 8.460 -3.085 1.00 52.09 267 GLY A C 1
ATOM 2105 O O . GLY A 1 267 ? 24.073 7.702 -2.948 1.00 52.09 267 GLY A O 1
ATOM 2106 N N . MET A 1 268 ? 22.182 8.596 -2.142 1.00 50.97 268 MET A N 1
ATOM 2107 C CA . MET A 1 268 ? 22.302 8.000 -0.810 1.00 50.97 268 MET A CA 1
ATOM 2108 C C . MET A 1 268 ? 21.798 6.549 -0.707 1.00 50.97 268 MET A C 1
ATOM 2110 O O . MET A 1 268 ? 21.999 5.922 0.334 1.00 50.97 268 MET A O 1
ATOM 2114 N N . TYR A 1 269 ? 21.115 6.006 -1.729 1.00 55.31 269 TYR A N 1
ATOM 2115 C CA . TYR A 1 269 ? 20.307 4.783 -1.563 1.00 55.31 269 TYR A CA 1
ATOM 2116 C C . TYR A 1 269 ? 20.494 3.694 -2.629 1.00 55.31 269 TYR A C 1
ATOM 2118 O O . TYR A 1 269 ? 19.818 2.665 -2.546 1.00 55.31 269 TYR A O 1
ATOM 2126 N N . LYS A 1 270 ? 21.413 3.862 -3.591 1.00 59.38 270 LYS A N 1
ATOM 2127 C CA . LYS A 1 270 ? 21.722 2.829 -4.605 1.00 59.38 270 LYS A CA 1
ATOM 2128 C C . LYS A 1 270 ? 22.115 1.491 -3.971 1.00 59.38 270 LYS A C 1
ATOM 2130 O O . LYS A 1 270 ? 21.624 0.440 -4.372 1.00 59.38 270 LYS A O 1
ATOM 2135 N N . ASP A 1 271 ? 22.900 1.544 -2.899 1.00 61.12 271 ASP A N 1
ATOM 2136 C CA . ASP A 1 271 ? 23.433 0.370 -2.192 1.00 61.12 271 ASP A CA 1
ATOM 2137 C C . ASP A 1 271 ? 22.365 -0.416 -1.414 1.00 61.12 271 ASP A C 1
ATOM 2139 O O . ASP A 1 271 ? 22.625 -1.507 -0.907 1.00 61.12 271 ASP A O 1
ATOM 2143 N N . LYS A 1 272 ? 21.151 0.136 -1.293 1.00 63.59 272 LYS A N 1
ATOM 2144 C CA . LYS A 1 272 ? 20.044 -0.450 -0.526 1.00 63.59 272 LYS A CA 1
ATOM 2145 C C . LYS A 1 272 ? 19.071 -1.262 -1.392 1.00 63.59 272 LYS A C 1
ATOM 2147 O O . LYS A 1 272 ? 18.157 -1.895 -0.857 1.00 63.59 272 LYS A O 1
ATOM 2152 N N . ALA A 1 273 ? 19.238 -1.255 -2.716 1.00 70.44 273 ALA A N 1
ATOM 2153 C CA . ALA A 1 273 ? 18.466 -2.100 -3.621 1.00 70.44 273 ALA A CA 1
ATOM 2154 C C . ALA A 1 273 ? 19.054 -3.522 -3.672 1.00 70.44 273 ALA A C 1
ATOM 2156 O O . ALA A 1 273 ? 20.249 -3.706 -3.892 1.00 70.44 273 ALA A O 1
ATOM 2157 N N . ASN A 1 274 ? 18.211 -4.547 -3.503 1.00 79.56 274 ASN A N 1
ATOM 2158 C CA . ASN A 1 274 ? 18.633 -5.951 -3.575 1.00 79.56 274 ASN A CA 1
ATOM 2159 C C . ASN A 1 274 ? 18.444 -6.563 -4.976 1.00 79.56 274 ASN A C 1
ATOM 2161 O O . ASN A 1 274 ? 18.184 -7.757 -5.106 1.00 79.56 274 ASN A O 1
ATOM 2165 N N . ILE A 1 275 ? 18.534 -5.738 -6.022 1.00 87.31 275 ILE A N 1
ATOM 2166 C CA . ILE A 1 275 ? 18.372 -6.191 -7.403 1.00 87.31 275 ILE A CA 1
ATOM 2167 C C . ILE A 1 275 ? 19.597 -7.021 -7.792 1.00 87.31 275 ILE A C 1
ATOM 2169 O O . ILE A 1 275 ? 20.726 -6.539 -7.765 1.00 87.31 275 ILE A O 1
ATOM 2173 N N . GLU A 1 276 ? 19.358 -8.280 -8.138 1.00 92.50 276 GLU A N 1
ATOM 2174 C CA . GLU A 1 276 ? 20.360 -9.252 -8.575 1.00 92.50 276 GLU A CA 1
ATOM 2175 C C . GLU A 1 276 ? 20.380 -9.365 -10.105 1.00 92.50 276 GLU A C 1
ATOM 2177 O O . GLU A 1 276 ? 21.440 -9.583 -10.691 1.00 92.50 276 GLU A O 1
ATOM 2182 N N . LYS A 1 277 ? 19.224 -9.189 -10.762 1.00 95.19 277 LYS A N 1
ATOM 2183 C CA . LYS A 1 277 ? 19.074 -9.362 -12.210 1.00 95.19 277 LYS A CA 1
ATOM 2184 C C . LYS A 1 277 ? 18.002 -8.440 -12.802 1.00 95.19 277 LYS A C 1
ATOM 2186 O O . LYS A 1 277 ? 16.897 -8.336 -12.271 1.00 95.19 277 LYS A O 1
ATOM 2191 N N . ILE A 1 278 ? 18.287 -7.843 -13.957 1.00 96.19 278 ILE A N 1
ATOM 2192 C CA . ILE A 1 278 ? 17.279 -7.225 -14.828 1.00 96.19 278 ILE A CA 1
ATOM 2193 C C . ILE A 1 278 ? 17.372 -7.886 -16.204 1.00 96.19 278 ILE A C 1
ATOM 2195 O O . ILE A 1 278 ? 18.434 -7.913 -16.818 1.00 96.19 278 ILE A O 1
ATOM 2199 N N . GLU A 1 279 ? 16.263 -8.436 -16.685 1.00 98.25 279 GLU A N 1
ATOM 2200 C CA . GLU A 1 279 ? 16.155 -9.040 -18.013 1.00 98.25 279 GLU A CA 1
ATOM 2201 C C . GLU A 1 279 ? 15.335 -8.132 -18.925 1.00 98.25 279 GLU A C 1
ATOM 2203 O O . GLU A 1 279 ? 14.161 -7.878 -18.666 1.00 98.25 279 GLU A O 1
ATOM 2208 N N . ILE A 1 280 ? 15.948 -7.645 -19.998 1.00 98.38 280 ILE A N 1
ATOM 2209 C CA . ILE A 1 280 ? 15.372 -6.668 -20.918 1.00 98.38 280 ILE A CA 1
ATOM 2210 C C . ILE A 1 280 ? 15.108 -7.368 -22.248 1.00 98.38 280 ILE A C 1
ATOM 2212 O O . ILE A 1 280 ? 16.033 -7.794 -22.934 1.00 98.38 280 ILE A O 1
ATOM 2216 N N . LYS A 1 281 ? 13.837 -7.479 -22.633 1.00 98.44 281 LYS A N 1
ATOM 2217 C CA . LYS A 1 281 ? 13.414 -8.126 -23.887 1.00 98.44 281 LYS A CA 1
ATOM 2218 C C . LYS A 1 281 ? 13.523 -7.222 -25.117 1.00 98.44 281 LYS A C 1
ATOM 2220 O O . LYS A 1 281 ? 13.373 -7.702 -26.237 1.00 98.44 281 LYS A O 1
ATOM 2225 N N . ASN A 1 282 ? 13.738 -5.921 -24.926 1.00 97.81 282 ASN A N 1
ATOM 2226 C CA . ASN A 1 282 ? 13.994 -4.987 -26.017 1.00 97.81 282 ASN A CA 1
ATOM 2227 C C . ASN A 1 282 ? 15.505 -4.907 -26.301 1.00 97.81 282 ASN A C 1
ATOM 2229 O O . ASN A 1 282 ? 16.240 -4.290 -25.536 1.00 97.81 282 ASN A O 1
ATOM 2233 N N . LEU A 1 283 ? 15.958 -5.532 -27.392 1.00 97.31 283 LEU A N 1
ATOM 2234 C CA . LEU A 1 283 ? 17.368 -5.515 -27.813 1.00 97.31 283 LEU A CA 1
ATOM 2235 C C . LEU A 1 283 ? 17.818 -4.160 -28.386 1.00 97.31 283 LEU A C 1
ATOM 2237 O O . LEU A 1 283 ? 19.016 -3.918 -28.496 1.00 97.31 283 LEU A O 1
ATOM 2241 N N . GLU A 1 284 ? 16.865 -3.295 -28.739 1.00 96.31 284 GLU A N 1
ATOM 2242 C CA . GLU A 1 284 ? 17.081 -1.975 -29.344 1.00 96.31 284 GLU A CA 1
ATOM 2243 C C . GLU A 1 284 ? 16.823 -0.839 -28.340 1.00 96.31 284 GLU A C 1
ATOM 2245 O O . GLU A 1 284 ? 16.572 0.299 -28.732 1.00 96.31 284 GLU A O 1
ATOM 2250 N N . LEU A 1 285 ? 16.826 -1.140 -27.034 1.00 96.69 285 LEU A N 1
ATOM 2251 C CA . LEU A 1 285 ? 16.673 -0.117 -26.003 1.00 96.69 285 LEU A CA 1
ATOM 2252 C C . LEU A 1 285 ? 17.817 0.903 -26.115 1.00 96.69 285 LEU A C 1
ATOM 2254 O O . LEU A 1 285 ? 18.981 0.516 -26.227 1.00 96.69 285 LEU A O 1
ATOM 2258 N N . ASP A 1 286 ? 17.479 2.193 -26.091 1.00 96.31 286 ASP A N 1
ATOM 2259 C CA . ASP A 1 286 ? 18.458 3.262 -26.265 1.00 96.31 286 ASP A CA 1
ATOM 2260 C C . ASP A 1 286 ? 19.502 3.278 -25.137 1.00 96.31 286 ASP A C 1
ATOM 2262 O O . ASP A 1 286 ? 19.232 2.873 -24.003 1.00 96.31 286 ASP A O 1
ATOM 2266 N N . GLU A 1 287 ? 20.697 3.776 -25.456 1.00 95.06 287 GLU A N 1
ATOM 2267 C CA . GLU A 1 287 ? 21.845 3.808 -24.545 1.00 95.06 287 GLU A CA 1
ATOM 2268 C C . GLU A 1 287 ? 21.522 4.543 -23.236 1.00 95.06 287 GLU A C 1
ATOM 2270 O O . GLU A 1 287 ? 21.780 4.016 -22.158 1.00 95.06 287 GLU A O 1
ATOM 2275 N N . SER A 1 288 ? 20.831 5.688 -23.305 1.00 93.88 288 SER A N 1
ATOM 2276 C CA . SER A 1 288 ? 20.452 6.451 -22.108 1.00 93.88 288 SER A CA 1
ATOM 2277 C C . SER A 1 288 ? 19.471 5.694 -21.208 1.00 93.88 288 SER A C 1
ATOM 2279 O O . SER A 1 288 ? 19.480 5.856 -19.985 1.00 93.88 288 SER A O 1
ATOM 2281 N N . SER A 1 289 ? 18.570 4.895 -21.776 1.00 94.62 289 SER A N 1
ATOM 2282 C CA . SER A 1 289 ? 17.681 4.026 -21.004 1.00 94.62 289 SER A CA 1
ATOM 2283 C C . SER A 1 289 ? 18.432 2.850 -20.379 1.00 94.62 289 SER A C 1
ATOM 2285 O O . SER A 1 289 ? 18.153 2.496 -19.230 1.00 94.62 289 SER A O 1
ATOM 2287 N N . LEU A 1 290 ? 19.388 2.264 -21.103 1.00 94.44 290 LEU A N 1
ATOM 2288 C CA . LEU A 1 290 ? 20.226 1.177 -20.602 1.00 94.44 290 LEU A CA 1
ATOM 2289 C C . LEU A 1 290 ? 21.101 1.646 -19.429 1.00 94.44 290 LEU A C 1
ATOM 2291 O O . LEU A 1 290 ? 21.063 1.024 -18.370 1.00 94.44 290 LEU A O 1
ATOM 2295 N N . GLU A 1 291 ? 21.766 2.797 -19.556 1.00 92.19 291 GLU A N 1
ATOM 2296 C CA . GLU A 1 291 ? 22.569 3.419 -18.491 1.00 92.19 291 GLU A CA 1
ATOM 2297 C C . GLU A 1 291 ? 21.769 3.615 -17.193 1.00 92.19 291 GLU A C 1
ATOM 2299 O O . GLU A 1 291 ? 22.261 3.342 -16.095 1.00 92.19 291 GLU A O 1
ATOM 2304 N N . LYS A 1 292 ? 20.499 4.037 -17.291 1.00 89.56 292 LYS A N 1
ATOM 2305 C CA . LYS A 1 292 ? 19.628 4.185 -16.112 1.00 89.56 292 LYS A CA 1
ATOM 2306 C C . LYS A 1 292 ? 19.371 2.847 -15.419 1.00 89.56 292 LYS A C 1
ATOM 2308 O O . LYS A 1 292 ? 19.378 2.810 -14.187 1.00 89.56 292 LYS A O 1
ATOM 2313 N N . LEU A 1 293 ? 19.168 1.764 -16.173 1.00 91.25 293 LEU A N 1
ATOM 2314 C CA . LEU A 1 293 ? 18.987 0.417 -15.617 1.00 91.25 293 LEU A CA 1
ATOM 2315 C C . LEU A 1 293 ? 20.275 -0.117 -14.986 1.00 91.25 293 LEU A C 1
ATOM 2317 O O . LEU A 1 293 ? 20.223 -0.694 -13.902 1.00 91.25 293 LEU A O 1
ATOM 2321 N N . GLU A 1 294 ? 21.427 0.111 -15.615 1.00 90.62 294 GLU A N 1
ATOM 2322 C CA . GLU A 1 294 ? 22.730 -0.253 -15.050 1.00 90.62 294 GLU A CA 1
ATOM 2323 C C . GLU A 1 294 ? 23.017 0.512 -13.753 1.00 90.62 294 GLU A C 1
ATOM 2325 O O . GLU A 1 294 ? 23.552 -0.054 -12.797 1.00 90.62 294 GLU A O 1
ATOM 2330 N N . SER A 1 295 ? 22.579 1.774 -13.669 1.00 85.25 295 SER A N 1
ATOM 2331 C CA . SER A 1 295 ? 22.794 2.629 -12.496 1.00 85.25 295 SER A CA 1
ATOM 2332 C C . SER A 1 295 ? 22.159 2.100 -11.205 1.00 85.25 295 SER A C 1
ATOM 2334 O O . SER A 1 295 ? 22.551 2.541 -10.123 1.00 85.25 295 SER A O 1
ATOM 2336 N N . VAL A 1 296 ? 21.189 1.181 -11.318 1.00 82.69 296 VAL A N 1
ATOM 2337 C CA . VAL A 1 296 ? 20.514 0.522 -10.189 1.00 82.69 296 VAL A CA 1
ATOM 2338 C C . VAL A 1 296 ? 21.476 -0.369 -9.401 1.00 82.69 296 VAL A C 1
ATOM 2340 O O . VAL A 1 296 ? 21.279 -0.595 -8.205 1.00 82.69 296 VAL A O 1
ATOM 2343 N N . PHE A 1 297 ? 22.528 -0.871 -10.047 1.00 84.88 297 PHE A N 1
ATOM 2344 C CA . PHE A 1 297 ? 23.516 -1.738 -9.426 1.00 84.88 297 PHE A CA 1
ATOM 2345 C C . PHE A 1 297 ? 24.652 -0.897 -8.835 1.00 84.88 297 PHE A C 1
ATOM 2347 O O . PHE A 1 297 ? 25.537 -0.439 -9.552 1.00 84.88 297 PHE A O 1
ATOM 2354 N N . ALA A 1 298 ? 24.648 -0.725 -7.511 1.00 76.94 298 ALA A N 1
ATOM 2355 C CA . ALA A 1 298 ? 25.633 0.071 -6.767 1.00 76.94 298 ALA A CA 1
ATOM 2356 C C . ALA A 1 298 ? 27.104 -0.189 -7.145 1.00 76.94 298 ALA A C 1
ATOM 2358 O O . ALA A 1 298 ? 27.873 0.747 -7.340 1.00 76.94 298 ALA A O 1
ATOM 2359 N N . ASN A 1 299 ? 27.476 -1.463 -7.298 1.00 83.25 299 ASN A N 1
ATOM 2360 C CA . ASN A 1 299 ? 28.840 -1.886 -7.636 1.00 83.25 299 ASN A CA 1
ATOM 2361 C C . ASN A 1 299 ? 29.012 -2.182 -9.140 1.00 83.25 299 ASN A C 1
ATOM 2363 O O . ASN A 1 299 ? 29.960 -2.854 -9.547 1.00 83.25 299 ASN A O 1
ATOM 2367 N N . GLY A 1 300 ? 28.082 -1.700 -9.969 1.00 85.88 300 GLY A N 1
ATOM 2368 C CA . GLY A 1 300 ? 27.969 -2.031 -11.384 1.00 85.88 300 GLY A CA 1
ATOM 2369 C C . GLY A 1 300 ? 27.356 -3.410 -11.638 1.00 85.88 300 GLY A C 1
ATOM 2370 O O . GLY A 1 300 ? 27.032 -4.167 -10.719 1.00 85.88 300 GLY A O 1
ATOM 2371 N N . CYS A 1 301 ? 27.204 -3.737 -12.918 1.00 92.19 301 CYS A N 1
ATOM 2372 C CA . CYS A 1 301 ? 26.649 -5.004 -13.381 1.00 92.19 301 CYS A CA 1
ATOM 2373 C C . CYS A 1 301 ? 27.508 -5.626 -14.491 1.00 92.19 301 CYS A C 1
ATOM 2375 O O . CYS A 1 301 ? 28.353 -4.961 -15.094 1.00 92.19 301 CYS A O 1
ATOM 2377 N N . GLU A 1 302 ? 27.317 -6.920 -14.715 1.00 96.44 302 GLU A N 1
ATOM 2378 C CA . GLU A 1 302 ? 27.734 -7.623 -15.923 1.00 96.44 302 GLU A CA 1
ATOM 2379 C C . GLU A 1 302 ? 26.603 -7.554 -16.950 1.00 96.44 302 GLU A C 1
ATOM 2381 O O . GLU A 1 302 ? 25.439 -7.793 -16.613 1.00 96.44 302 GLU A O 1
ATOM 2386 N N . VAL A 1 303 ? 26.951 -7.243 -18.200 1.00 96.50 303 VAL A N 1
ATOM 2387 C CA . VAL A 1 303 ? 26.001 -7.151 -19.311 1.00 96.50 303 VAL A CA 1
ATOM 2388 C C . VAL A 1 303 ? 26.195 -8.349 -20.232 1.00 96.50 303 VAL A C 1
ATOM 2390 O O . VAL A 1 303 ? 27.232 -8.494 -20.875 1.00 96.50 303 VAL A O 1
ATOM 2393 N N . GLU A 1 304 ? 25.178 -9.199 -20.322 1.00 96.62 304 GLU A N 1
ATOM 2394 C CA . GLU A 1 304 ? 25.136 -10.348 -21.225 1.00 96.62 304 GLU A CA 1
ATOM 2395 C C . GLU A 1 304 ? 24.062 -10.114 -22.291 1.00 96.62 304 GLU A C 1
ATOM 2397 O O . GLU A 1 304 ? 22.889 -9.905 -21.975 1.00 96.62 304 GLU A O 1
ATOM 2402 N N . LYS A 1 305 ? 24.442 -10.159 -23.571 1.00 95.50 305 LYS A N 1
ATOM 2403 C CA . LYS A 1 305 ? 23.491 -10.097 -24.687 1.00 95.50 305 LYS A CA 1
ATOM 2404 C C . LYS A 1 305 ? 23.242 -11.504 -25.219 1.00 95.50 305 LYS A C 1
ATOM 2406 O O . LYS A 1 305 ? 24.170 -12.188 -25.634 1.00 95.50 305 LYS A O 1
ATOM 2411 N N . THR A 1 306 ? 21.979 -11.910 -25.217 1.00 96.00 306 THR A N 1
ATOM 2412 C CA . THR A 1 306 ? 21.498 -13.166 -25.809 1.00 96.00 306 THR A CA 1
ATOM 2413 C C . THR A 1 306 ? 20.717 -12.867 -27.090 1.00 96.00 306 THR A C 1
ATOM 2415 O O . THR A 1 306 ? 20.397 -11.712 -27.368 1.00 96.00 306 THR A O 1
ATOM 2418 N N . GLU A 1 307 ? 20.316 -13.900 -27.832 1.00 95.62 307 GLU A N 1
ATOM 2419 C CA . GLU A 1 307 ? 19.460 -13.742 -29.021 1.00 95.62 307 GLU A CA 1
ATOM 2420 C C . GLU A 1 307 ? 18.096 -13.094 -28.726 1.00 95.62 307 GLU A C 1
ATOM 2422 O O . GLU A 1 307 ? 17.440 -12.590 -29.634 1.00 95.62 307 GLU A O 1
ATOM 2427 N N . THR A 1 308 ? 17.635 -13.115 -27.469 1.00 96.25 308 THR A N 1
ATOM 2428 C CA . THR A 1 308 ? 16.270 -12.686 -27.112 1.00 96.25 308 THR A CA 1
ATOM 2429 C C . THR A 1 308 ? 16.205 -11.597 -26.050 1.00 96.25 308 THR A C 1
ATOM 2431 O O . THR A 1 308 ? 15.126 -11.055 -25.808 1.00 96.25 308 THR A O 1
ATOM 2434 N N . SER A 1 309 ? 17.312 -11.318 -25.358 1.00 97.75 309 SER A N 1
ATOM 2435 C CA . SER A 1 309 ? 17.332 -10.416 -24.201 1.00 97.75 309 SER A CA 1
ATOM 2436 C C . SER A 1 309 ? 18.715 -9.811 -23.955 1.00 97.75 309 SER A C 1
ATOM 2438 O O . SER A 1 309 ? 19.729 -10.476 -24.173 1.00 97.75 309 SER A O 1
ATOM 2440 N N . ILE A 1 310 ? 18.738 -8.601 -23.397 1.00 98.12 310 ILE A N 1
ATOM 2441 C CA . ILE A 1 310 ? 19.888 -8.040 -22.678 1.00 98.12 310 ILE A CA 1
ATOM 2442 C C . ILE A 1 310 ? 19.696 -8.379 -21.195 1.00 98.12 310 ILE A C 1
ATOM 2444 O O . ILE A 1 310 ? 18.622 -8.145 -20.641 1.00 98.12 310 ILE A O 1
ATOM 2448 N N . ILE A 1 311 ? 20.706 -8.953 -20.550 1.00 98.12 311 ILE A N 1
ATOM 2449 C CA . ILE A 1 311 ? 20.659 -9.352 -19.143 1.00 98.12 311 ILE A CA 1
ATOM 2450 C C . ILE A 1 311 ? 21.700 -8.543 -18.377 1.00 98.12 311 ILE A C 1
ATOM 2452 O O . ILE A 1 311 ? 22.891 -8.640 -18.656 1.00 98.12 311 ILE A O 1
ATOM 2456 N N . LEU A 1 312 ? 21.237 -7.779 -17.390 1.00 96.94 312 LEU A N 1
ATOM 2457 C CA . LEU A 1 312 ? 22.077 -7.093 -16.414 1.00 96.94 312 LEU A CA 1
ATOM 2458 C C . LEU A 1 312 ? 22.126 -7.948 -15.147 1.00 96.94 312 LEU A C 1
ATOM 2460 O O . LEU A 1 312 ? 21.075 -8.216 -14.557 1.00 96.94 312 LEU A O 1
ATOM 2464 N N . LYS A 1 313 ? 23.314 -8.389 -14.729 1.00 95.81 313 LYS A N 1
ATOM 2465 C CA . LYS A 1 313 ? 23.514 -9.170 -13.495 1.00 95.81 313 LYS A CA 1
ATOM 2466 C C . LYS A 1 313 ? 24.388 -8.400 -12.519 1.00 95.81 313 LYS A C 1
ATOM 2468 O O . LYS A 1 313 ? 25.396 -7.822 -12.911 1.00 95.81 313 LYS A O 1
ATOM 2473 N N . LYS A 1 314 ? 24.013 -8.392 -11.244 1.00 92.06 314 LYS A N 1
ATOM 2474 C CA . LYS A 1 314 ? 24.827 -7.791 -10.182 1.00 92.06 314 LYS A CA 1
ATOM 2475 C C . LYS A 1 314 ? 26.199 -8.482 -10.109 1.00 92.06 314 LYS A C 1
ATOM 2477 O O . LYS A 1 314 ? 26.243 -9.709 -10.166 1.00 92.06 314 LYS A O 1
ATOM 2482 N N . LYS A 1 315 ? 27.268 -7.690 -9.975 1.00 88.75 315 LYS A N 1
ATOM 2483 C CA . LYS A 1 315 ? 28.629 -8.178 -9.690 1.00 88.75 315 LYS A CA 1
ATOM 2484 C C . LYS A 1 315 ? 28.769 -8.719 -8.267 1.00 88.75 315 LYS A C 1
ATOM 2486 O O . LYS A 1 315 ? 28.101 -8.167 -7.357 1.00 88.75 315 LYS A O 1
#

Solvent-accessible surface area (backbone atoms only — not comparable to full-atom values): 15823 Å² total; per-residue (Å²): 131,74,66,64,61,54,52,51,52,50,54,50,52,50,52,55,57,65,70,63,64,67,73,70,78,52,64,52,43,48,76,50,70,43,77,92,76,23,30,36,38,37,42,40,35,42,50,41,50,74,86,51,60,47,52,56,35,76,62,37,33,32,39,39,38,37,52,52,28,28,29,45,18,46,31,26,35,17,41,12,56,48,22,40,41,64,46,66,19,69,43,30,29,36,39,21,40,26,20,37,15,42,12,48,40,37,56,46,61,52,41,77,48,35,40,36,44,17,49,32,19,48,40,36,77,49,65,22,56,35,35,36,32,43,15,52,53,44,65,78,61,97,47,93,83,61,48,50,27,30,34,64,46,25,50,27,38,34,28,76,39,56,72,40,75,73,34,58,47,26,47,41,29,43,20,40,36,53,29,91,86,29,82,62,39,30,49,59,98,20,26,32,21,33,52,88,38,34,32,47,63,31,50,36,58,31,49,70,45,76,49,61,72,62,22,33,35,42,36,74,54,22,58,70,38,56,40,65,70,61,101,90,46,78,46,59,54,27,78,44,35,26,34,40,39,42,34,54,49,34,69,43,52,44,72,44,71,92,66,83,72,63,95,61,74,61,89,82,48,35,78,41,51,43,57,46,36,40,39,30,39,32,82,79,50,45,66,74,31,49,52,57,61,47,60,54,32,64,85,36,58,47,81,48,80,55,103,68,30,37,34,41,31,52,110

Sequence (315 aa):
MRNNKIIRKILCLIMIFVLSVNVSASETVNVKINKKTNTAIVSGKGAMAKKMTYAGNKKIKKVIIKNKVTSISAGAFKNCNKLKSVKFGKKVKKIGRFAFAGTQIRKLTLPKSVKNIGIGAFQTKKSIKTVKMPGKIKTKTVLDYEKPLVISNADNISFTTNLNLDTLLYVNAKNYKVSDKDKNYSSEDGVVYSKDGKKAVRLPNREKVEISSKCEEFDVFSYMYAYFYGDDYYEFECDKVKEIVIPKSVTKVTDGCDTGKLYYDYGMYKDKANIEKIEIKNLELDESSLEKLESVFANGCEVEKTETSIILKKK

Mean predicted aligned error: 8.91 Å

Nearest PDB structures (foldseek):
  4h09-assembly2_B  TM=4.850E-01  e=2.325E-09  Eubacterium ventriosum ATCC 27560
  4cp6-assembly1_A  TM=4.586E-01  e=4.726E-07  Streptococcus pneumoniae
  4gt6-assembly1_A  TM=3.302E-01  e=1.267E-07  Faecalibacterium duncaniae
  4fs7-assembly1_A  TM=3.284E-01  e=2.809E-04  Bacteroides ovatus ATCC 8483
  4fdw-assembly1_A  TM=3.744E-01  e=2.646E-03  Bacteroides ovatus ATCC 8483

Radius of gyration: 26.33 Å; Cα contacts (8 Å, |Δi|>4): 810; chains: 1; bounding box: 92×38×73 Å

Secondary structure (DSSP, 8-state):
--HHHHHHHHHHHHHHHHTT------SS-EEEEETTTTEEEEESSEEPPTT---TT-SS--EEEE-TTEEEEPTTTTTT-TT--EEE--TT--EE-TTTTTT----EEE--TT--EE-TTTT--SS-BSEEEE-S--B---SSTT----SEEEES-EEESS---THHHHTEEES-EE--TT-SSEEEETTEEEETTS-EEEE--SSSEEEPPTT--EEETTTT--EEE-STT-EEE-B-S--EEEE-TT--EEE-SGGGT-----GGGTGGGB---EEEE--TT--HHHHHHHHTTSTT-EEEEE-SS-EEEEE-

pLDDT: mean 85.06, std 18.62, range [37.06, 98.88]